Protein AF-A0A3E0PJD5-F1 (afdb_monomer)

Secondary structure (DSSP, 8-state):
--HHHHHHTHHHHHTT-S-HHHHHHHHHHHHH-HHHHHHHHHHHHHHHHHHHH------TTHHHHHHHHHHHHHHHHHHHHHHT--THHHHHHHHHHHHHHHHHHHHHHHHHHHHHH--------PPPP-------------------------------------------PPP--------------------TT--------TT----S-------PPPP-

Mean predicted aligned error: 20.65 Å

Radius of gyration: 40.54 Å; Cα contacts (8 Å, |Δi|>4): 24; chains: 1; bounding box: 74×87×98 Å

Structure (mmCIF, N/CA/C/O backbone):
data_AF-A0A3E0PJD5-F1
#
_entry.id   AF-A0A3E0PJD5-F1
#
loop_
_atom_site.group_PDB
_atom_site.id
_atom_site.type_symbol
_atom_site.label_atom_id
_atom_site.label_alt_id
_atom_site.label_comp_id
_atom_site.label_asym_id
_atom_site.label_entity_id
_atom_site.label_seq_id
_atom_site.pdbx_PDB_ins_code
_atom_site.Cartn_x
_atom_site.Cartn_y
_atom_site.Cartn_z
_atom_site.occupancy
_atom_site.B_iso_or_equiv
_atom_site.auth_seq_id
_atom_site.auth_comp_id
_atom_site.auth_asym_id
_atom_site.auth_atom_id
_atom_site.pdbx_PDB_model_num
ATOM 1 N N . MET A 1 1 ? -22.756 6.283 10.690 1.00 90.75 1 MET A N 1
ATOM 2 C CA . MET A 1 1 ? -22.794 5.357 9.546 1.00 90.75 1 MET A CA 1
ATOM 3 C C . MET A 1 1 ? -23.426 4.061 10.013 1.00 90.75 1 MET A C 1
ATOM 5 O O . MET A 1 1 ? -23.044 3.571 11.079 1.00 90.75 1 MET A O 1
ATOM 9 N N . ASN A 1 2 ? -24.444 3.583 9.306 1.00 97.94 2 ASN A N 1
ATOM 10 C CA . ASN A 1 2 ? -25.139 2.339 9.656 1.00 97.94 2 ASN A CA 1
ATOM 11 C C . ASN A 1 2 ? -24.465 1.125 8.977 1.00 97.94 2 ASN A C 1
ATOM 13 O O . ASN A 1 2 ? -23.632 1.289 8.088 1.00 97.94 2 ASN A O 1
ATOM 17 N N . CYS A 1 3 ? -24.789 -0.098 9.414 1.00 98.56 3 CYS A N 1
ATOM 18 C CA . CYS A 1 3 ? -24.169 -1.307 8.854 1.00 98.56 3 CYS A CA 1
ATOM 19 C C . CYS A 1 3 ? -24.492 -1.501 7.364 1.00 98.56 3 CYS A C 1
ATOM 21 O O . CYS A 1 3 ? -23.680 -2.061 6.639 1.00 98.56 3 CYS A O 1
ATOM 23 N N . THR A 1 4 ? -25.663 -1.051 6.907 1.00 98.50 4 THR A N 1
ATOM 24 C CA . THR A 1 4 ? -26.095 -1.185 5.509 1.00 98.50 4 THR A CA 1
ATOM 25 C C . THR A 1 4 ? -25.235 -0.329 4.581 1.00 98.50 4 THR A C 1
ATOM 27 O O . THR A 1 4 ? -24.648 -0.857 3.646 1.00 98.50 4 THR A O 1
ATOM 30 N N . GLU A 1 5 ? -25.054 0.951 4.910 1.00 98.25 5 GLU A N 1
ATOM 31 C CA . GLU A 1 5 ? -24.158 1.874 4.201 1.00 98.25 5 GLU A CA 1
ATOM 32 C C . GLU A 1 5 ? -22.726 1.340 4.169 1.00 98.25 5 GLU A C 1
ATOM 34 O O . GLU A 1 5 ? -22.039 1.435 3.158 1.00 98.25 5 GLU A O 1
ATOM 39 N N . VAL A 1 6 ? -22.245 0.780 5.282 1.00 98.62 6 VAL A N 1
ATOM 40 C CA . VAL A 1 6 ? -20.887 0.226 5.343 1.00 98.62 6 VAL A CA 1
ATOM 41 C C . VAL A 1 6 ? -20.744 -0.970 4.412 1.00 98.62 6 VAL A C 1
ATOM 43 O O . VAL A 1 6 ? -19.764 -1.017 3.676 1.00 98.62 6 VAL A O 1
ATOM 46 N N . ARG A 1 7 ? -21.723 -1.883 4.397 1.00 98.44 7 ARG A N 1
ATOM 47 C CA . ARG A 1 7 ? -21.750 -3.049 3.500 1.00 98.44 7 ARG A CA 1
ATOM 48 C C . ARG A 1 7 ? -21.718 -2.662 2.032 1.00 98.44 7 ARG A C 1
ATOM 50 O O . ARG A 1 7 ? -20.920 -3.222 1.292 1.00 98.44 7 ARG A O 1
ATOM 57 N N . GLU A 1 8 ? -22.525 -1.680 1.640 1.00 98.31 8 GLU A N 1
ATOM 58 C CA . GLU A 1 8 ? -22.549 -1.156 0.267 1.00 98.31 8 GLU A CA 1
ATOM 59 C C . GLU A 1 8 ? -21.196 -0.559 -0.155 1.00 98.31 8 GLU A C 1
ATOM 61 O O . GLU A 1 8 ? -20.850 -0.581 -1.330 1.00 98.31 8 GLU A O 1
ATOM 66 N N . ASN A 1 9 ? -20.400 -0.072 0.802 1.00 98.56 9 ASN A N 1
ATOM 67 C CA . ASN A 1 9 ? -19.086 0.518 0.550 1.00 98.56 9 ASN A CA 1
ATOM 68 C C . ASN A 1 9 ? -17.906 -0.464 0.715 1.00 98.56 9 ASN A C 1
ATOM 70 O O . ASN A 1 9 ? -16.761 -0.062 0.495 1.00 98.56 9 ASN A O 1
ATOM 74 N N . LEU A 1 10 ? -18.126 -1.727 1.114 1.00 98.50 10 LEU A N 1
ATOM 75 C CA . LEU A 1 10 ? -17.025 -2.675 1.353 1.00 98.50 10 LEU A CA 1
ATOM 76 C C . LEU A 1 10 ? -16.267 -3.041 0.071 1.00 98.50 10 LEU A C 1
ATOM 78 O O . LEU A 1 10 ? -15.040 -3.143 0.109 1.00 98.50 10 LEU A O 1
ATOM 82 N N . ASP A 1 11 ? -16.966 -3.194 -1.053 1.00 98.06 11 ASP A N 1
ATOM 83 C CA . ASP A 1 11 ? -16.343 -3.532 -2.338 1.00 98.06 11 ASP A CA 1
ATOM 84 C C . ASP A 1 11 ? -15.460 -2.375 -2.827 1.00 98.06 11 ASP A C 1
ATOM 86 O O . ASP A 1 11 ? -14.257 -2.543 -3.043 1.00 98.06 11 ASP A O 1
ATOM 90 N N . SER A 1 12 ? -16.003 -1.153 -2.839 1.00 98.38 12 SER A N 1
ATOM 91 C CA . SER A 1 12 ? -15.244 0.059 -3.173 1.00 98.38 12 SER A CA 1
ATOM 92 C C . SER A 1 12 ? -14.082 0.323 -2.205 1.00 98.38 12 SER A C 1
ATOM 94 O O . SER A 1 12 ? -13.065 0.903 -2.596 1.00 98.38 12 SER A O 1
ATOM 96 N N . LEU A 1 13 ? -14.186 -0.099 -0.936 1.00 98.38 13 LEU A N 1
ATOM 97 C CA . LEU A 1 13 ? -13.068 -0.045 0.013 1.00 98.38 13 LEU A CA 1
ATOM 98 C C . LEU A 1 13 ? -11.934 -0.994 -0.405 1.00 98.38 13 LEU A C 1
ATOM 100 O O . LEU A 1 13 ? -10.764 -0.612 -0.322 1.00 98.38 13 LEU A O 1
ATOM 104 N N . ILE A 1 14 ? -12.259 -2.212 -0.848 1.00 98.12 14 ILE A N 1
ATOM 105 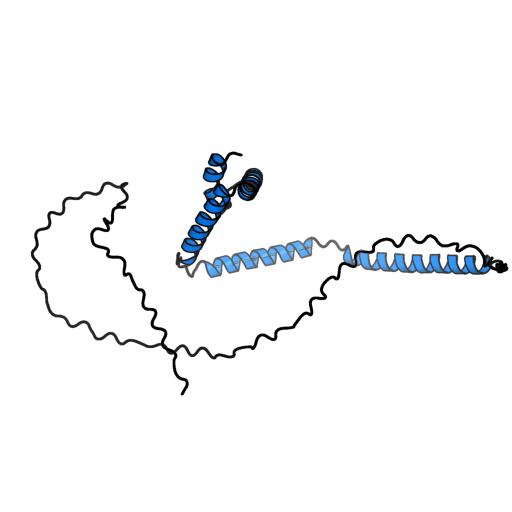C CA . ILE A 1 14 ? -11.280 -3.228 -1.271 1.00 98.12 14 ILE A CA 1
ATOM 106 C C . ILE A 1 14 ? -10.543 -2.797 -2.541 1.00 98.12 14 ILE A C 1
ATOM 108 O O . ILE A 1 14 ? -9.323 -2.993 -2.632 1.00 98.12 14 ILE A O 1
ATOM 112 N N . ASP A 1 15 ? -11.249 -2.155 -3.466 1.00 97.25 15 ASP A N 1
ATOM 113 C CA . ASP A 1 15 ? -10.681 -1.647 -4.718 1.00 97.25 15 ASP A CA 1
ATOM 114 C C . ASP A 1 15 ? -10.034 -0.258 -4.571 1.00 97.25 15 ASP A C 1
ATOM 116 O O . ASP A 1 15 ? -9.436 0.268 -5.506 1.00 97.25 15 ASP A O 1
ATOM 120 N N . SER A 1 16 ? -10.025 0.293 -3.350 1.00 97.44 16 SER A N 1
ATOM 121 C CA . SER A 1 16 ? -9.441 1.602 -3.014 1.00 97.44 16 SER A CA 1
ATOM 122 C C . SER A 1 16 ? -10.093 2.791 -3.732 1.00 97.44 16 SER A C 1
ATOM 124 O O . SER A 1 16 ? -9.461 3.842 -3.862 1.00 97.44 16 SER A O 1
ATOM 126 N N . GLU A 1 17 ? -11.360 2.651 -4.121 1.00 98.31 17 GLU A N 1
ATOM 127 C CA . GLU A 1 17 ? -12.145 3.645 -4.866 1.00 98.31 17 GLU A CA 1
ATOM 128 C C . GLU A 1 17 ? -12.876 4.652 -3.966 1.00 98.31 17 GLU A C 1
ATOM 130 O O . GLU A 1 17 ? -13.323 5.696 -4.436 1.00 98.31 17 GLU A O 1
ATOM 135 N N . LEU A 1 18 ? -12.965 4.387 -2.657 1.00 98.25 18 LEU A N 1
ATOM 136 C CA . LEU A 1 18 ? -13.560 5.334 -1.709 1.00 98.25 18 LEU A CA 1
ATOM 137 C C . LEU A 1 18 ? -12.712 6.599 -1.540 1.00 98.25 18 LEU A C 1
ATOM 139 O O . LEU A 1 18 ? -11.484 6.521 -1.394 1.00 98.25 18 LEU A O 1
ATOM 143 N N . ASP A 1 19 ? -13.389 7.744 -1.438 1.00 98.19 19 ASP A N 1
ATOM 144 C CA . ASP A 1 19 ? -12.800 9.021 -1.038 1.00 98.19 19 ASP A CA 1
ATOM 145 C C . ASP A 1 19 ? -12.229 8.961 0.395 1.00 98.19 19 ASP A C 1
ATOM 147 O O . ASP A 1 19 ? -12.551 8.085 1.205 1.00 98.19 19 ASP A O 1
ATOM 151 N N . ALA A 1 20 ? -11.345 9.906 0.727 1.00 98.00 20 ALA A N 1
ATOM 152 C CA . ALA A 1 20 ? -10.643 9.899 2.010 1.00 98.00 20 ALA A CA 1
ATOM 153 C C . ALA A 1 20 ? -11.604 9.995 3.211 1.00 98.00 20 ALA A C 1
ATOM 155 O O . ALA A 1 20 ? -11.408 9.291 4.203 1.00 98.00 20 ALA A O 1
ATOM 156 N N . SER A 1 21 ? -12.653 10.820 3.115 1.00 98.00 21 SER A N 1
ATOM 157 C CA . SER A 1 21 ? -13.654 10.992 4.176 1.00 98.00 21 SER A CA 1
ATOM 158 C C . SER A 1 21 ? -14.449 9.717 4.437 1.00 98.00 21 SER A C 1
ATOM 160 O O . SER A 1 21 ? -14.503 9.256 5.580 1.00 98.00 21 SER A O 1
ATOM 162 N N . THR A 1 22 ? -15.051 9.121 3.402 1.00 98.12 22 THR A N 1
ATOM 163 C CA . THR A 1 22 ? -15.886 7.923 3.583 1.00 98.12 22 THR A CA 1
ATOM 164 C C . THR A 1 22 ? -15.042 6.740 4.018 1.00 98.12 22 THR A C 1
ATOM 166 O O . THR A 1 22 ? -15.454 5.997 4.905 1.00 98.12 22 THR A O 1
ATOM 169 N N . ARG A 1 23 ? -13.814 6.614 3.500 1.00 98.56 23 ARG A N 1
ATOM 170 C CA . ARG A 1 23 ? -12.868 5.580 3.935 1.00 98.56 23 ARG A CA 1
ATOM 171 C C . ARG A 1 23 ? -12.616 5.616 5.442 1.00 98.56 23 ARG A C 1
ATOM 173 O O . ARG A 1 23 ? -12.666 4.567 6.076 1.00 98.56 23 ARG A O 1
ATOM 180 N N . ILE A 1 24 ? -12.378 6.795 6.024 1.00 98.44 24 ILE A N 1
ATOM 181 C CA . ILE A 1 24 ? -12.166 6.939 7.476 1.00 98.44 24 ILE A CA 1
ATOM 182 C C . ILE A 1 24 ? -13.409 6.484 8.249 1.00 98.44 24 ILE A C 1
ATOM 184 O O . ILE A 1 24 ? -13.293 5.708 9.197 1.00 98.44 24 ILE A O 1
ATOM 188 N N . ASN A 1 25 ? -14.598 6.915 7.820 1.00 98.44 25 ASN A N 1
ATOM 189 C CA . ASN A 1 25 ? -15.857 6.571 8.486 1.00 98.44 25 ASN A CA 1
ATOM 190 C C . ASN A 1 25 ? -16.169 5.066 8.417 1.00 98.44 25 ASN A C 1
ATOM 192 O O . ASN A 1 25 ? -16.583 4.473 9.415 1.00 98.44 25 ASN A O 1
ATOM 196 N N . VAL A 1 26 ? -15.941 4.444 7.257 1.00 98.56 26 VAL A N 1
ATOM 197 C CA . VAL A 1 26 ? -16.132 3.004 7.042 1.00 98.56 26 VAL A CA 1
ATOM 198 C C . VAL A 1 26 ? -15.163 2.199 7.905 1.00 98.56 26 VAL A C 1
ATOM 200 O O . VAL A 1 26 ? -15.588 1.280 8.604 1.00 98.56 26 VAL A O 1
ATOM 203 N N . LEU A 1 27 ? -13.876 2.564 7.917 1.00 98.50 27 LEU A N 1
ATOM 204 C CA . LEU A 1 27 ? -12.869 1.877 8.731 1.00 98.50 27 LEU A CA 1
ATOM 205 C C . LEU A 1 27 ? -13.173 1.991 10.228 1.00 98.50 27 LEU A C 1
ATOM 207 O O . LEU A 1 27 ? -13.160 0.976 10.923 1.00 98.50 27 LEU A O 1
ATOM 211 N N . ALA A 1 28 ? -13.545 3.182 10.707 1.00 98.50 28 ALA A N 1
ATOM 212 C CA . ALA A 1 28 ? -13.950 3.380 12.098 1.00 98.50 28 ALA A CA 1
ATOM 213 C C . ALA A 1 28 ? -15.156 2.498 12.481 1.00 98.50 28 ALA A C 1
ATOM 215 O O . ALA A 1 28 ? -15.209 1.946 13.581 1.00 98.50 28 ALA A O 1
ATOM 216 N N . HIS A 1 29 ? -16.116 2.306 11.570 1.00 98.69 29 HIS A N 1
ATOM 217 C CA . HIS A 1 29 ? -17.241 1.403 11.810 1.00 98.69 29 HIS A CA 1
ATOM 218 C C . HIS A 1 29 ? -16.822 -0.076 11.820 1.00 98.69 29 HIS A C 1
ATOM 220 O O . HIS A 1 29 ? -17.291 -0.827 12.672 1.00 98.69 29 HIS A O 1
ATOM 226 N N . ILE A 1 30 ? -15.940 -0.509 10.914 1.00 98.62 30 ILE A N 1
ATOM 227 C CA . ILE A 1 30 ? -15.403 -1.885 10.884 1.00 98.62 30 ILE A CA 1
ATOM 228 C C . ILE A 1 30 ? -14.641 -2.210 12.182 1.00 98.62 30 ILE A C 1
ATOM 230 O O . ILE A 1 30 ? -14.712 -3.330 12.701 1.00 98.62 30 ILE A O 1
ATOM 234 N N . GLU A 1 31 ? -13.938 -1.228 12.746 1.00 98.50 31 GLU A N 1
ATOM 235 C CA . GLU A 1 31 ? -13.285 -1.365 14.048 1.00 98.50 31 GLU A CA 1
ATOM 236 C C . GLU A 1 31 ? -14.300 -1.523 15.187 1.00 98.50 31 GLU A C 1
ATOM 238 O O . GLU A 1 31 ? -14.077 -2.334 16.084 1.00 98.50 31 GLU A O 1
ATOM 243 N N . ALA A 1 32 ? -15.440 -0.833 15.137 1.00 98.50 32 ALA A N 1
ATOM 244 C CA . ALA A 1 32 ? -16.465 -0.902 16.181 1.00 98.50 32 ALA A CA 1
ATOM 245 C C . ALA A 1 32 ? -17.436 -2.098 16.050 1.00 98.50 32 ALA A C 1
ATOM 247 O O . ALA A 1 32 ? -17.954 -2.582 17.057 1.00 98.50 32 ALA A O 1
ATOM 248 N N . CYS A 1 33 ? -17.704 -2.584 14.834 1.00 98.75 33 CYS A N 1
ATOM 249 C CA . CYS A 1 33 ? -18.751 -3.566 14.543 1.00 98.75 33 CYS A CA 1
ATOM 250 C C . CYS A 1 33 ? -18.170 -4.918 14.099 1.00 98.75 33 CYS A C 1
ATOM 252 O O . CYS A 1 33 ? -17.645 -5.060 12.993 1.00 98.75 33 CYS A O 1
ATOM 254 N N . ALA A 1 34 ? -18.328 -5.949 14.937 1.00 98.56 34 ALA A N 1
ATOM 255 C CA . ALA A 1 34 ? -17.814 -7.293 14.657 1.00 98.56 34 ALA A CA 1
ATOM 256 C C . ALA A 1 34 ? -18.412 -7.932 13.386 1.00 98.56 34 ALA A C 1
ATOM 258 O O . ALA A 1 34 ? -17.694 -8.610 12.658 1.00 98.56 34 ALA A O 1
ATOM 259 N N . GLY A 1 35 ? -19.696 -7.690 13.090 1.00 98.38 35 GLY A N 1
ATOM 260 C CA . GLY A 1 35 ? -20.351 -8.224 11.887 1.00 98.38 35 GLY A CA 1
ATOM 261 C C . GLY A 1 35 ? -19.724 -7.688 10.598 1.00 98.38 35 GLY A C 1
ATOM 262 O O . GLY A 1 35 ? -19.287 -8.464 9.752 1.00 98.38 35 GLY A O 1
ATOM 263 N N . CYS A 1 36 ? -19.584 -6.362 10.499 1.00 98.62 36 CYS A N 1
ATOM 264 C CA . CYS A 1 36 ? -18.947 -5.710 9.351 1.00 98.62 36 CYS A CA 1
ATOM 265 C C . CYS A 1 36 ? -17.466 -6.102 9.216 1.00 98.62 36 CYS A C 1
ATOM 267 O O . CYS A 1 36 ? -16.953 -6.200 8.103 1.00 98.62 36 CYS A O 1
ATOM 269 N N . ARG A 1 37 ? -16.775 -6.373 10.334 1.00 98.75 37 ARG A N 1
ATOM 270 C CA . ARG A 1 37 ? -15.391 -6.867 10.319 1.00 98.75 37 ARG A CA 1
ATOM 271 C C . ARG A 1 37 ? -15.263 -8.246 9.686 1.00 98.75 37 ARG A C 1
ATOM 273 O O . ARG A 1 37 ? -14.410 -8.425 8.822 1.00 98.75 37 ARG A O 1
ATOM 280 N N . ILE A 1 38 ? -16.114 -9.189 10.084 1.00 98.69 38 ILE A N 1
ATOM 281 C CA . ILE A 1 38 ? -16.118 -10.548 9.523 1.00 98.69 38 ILE A CA 1
ATOM 282 C C . ILE A 1 38 ? -16.411 -10.498 8.019 1.00 98.69 38 ILE A C 1
ATOM 284 O O . ILE A 1 38 ? -15.719 -11.137 7.229 1.00 98.69 38 ILE A O 1
ATOM 288 N N . GLU A 1 39 ? -17.400 -9.704 7.605 1.00 98.56 39 GLU A N 1
ATOM 289 C CA . GLU A 1 39 ? -17.743 -9.537 6.187 1.00 98.56 39 GLU A CA 1
ATOM 290 C C . GLU A 1 39 ? -16.577 -8.949 5.377 1.00 98.56 39 GLU A C 1
ATOM 292 O O . GLU A 1 39 ? -16.213 -9.493 4.333 1.00 98.56 39 GLU A O 1
ATOM 297 N N . TYR A 1 40 ? -15.923 -7.905 5.893 1.00 98.62 40 TYR A N 1
ATOM 298 C CA . TYR A 1 40 ? -14.735 -7.322 5.269 1.00 98.62 40 TYR A CA 1
ATOM 299 C C . TYR A 1 40 ? -13.574 -8.325 5.149 1.00 98.62 40 TYR A C 1
ATOM 301 O O . TYR A 1 40 ? -12.929 -8.417 4.102 1.00 98.62 40 TYR A O 1
ATOM 309 N N . GLU A 1 41 ? -13.302 -9.109 6.195 1.00 98.62 41 GLU A N 1
ATOM 310 C CA . GLU A 1 41 ? -12.259 -10.142 6.176 1.00 98.62 41 GLU A CA 1
ATOM 311 C C . GLU A 1 41 ? -12.554 -11.251 5.157 1.00 98.62 41 GLU A C 1
ATOM 313 O O . GLU A 1 41 ? -11.642 -11.686 4.439 1.00 98.62 41 GLU A O 1
ATOM 318 N N . ASN A 1 42 ? -13.820 -11.660 5.036 1.00 98.44 42 ASN A N 1
ATOM 319 C CA . ASN A 1 42 ? -14.269 -12.633 4.041 1.00 98.44 42 ASN A CA 1
ATOM 320 C C . ASN A 1 42 ? -14.047 -12.111 2.616 1.00 98.44 42 ASN A C 1
ATOM 322 O O . ASN A 1 42 ? -13.363 -12.769 1.824 1.00 98.44 42 ASN A O 1
ATOM 326 N N . LEU A 1 43 ? -14.533 -10.905 2.304 1.00 98.19 43 LEU A N 1
ATOM 327 C CA . LEU A 1 43 ? -14.353 -10.287 0.985 1.00 98.19 43 LEU A CA 1
ATOM 328 C C . LEU A 1 43 ? -12.869 -10.095 0.645 1.00 98.19 43 LEU A C 1
ATOM 330 O O . LEU A 1 43 ? -12.418 -10.422 -0.457 1.00 98.19 43 LEU A O 1
ATOM 334 N N . ARG A 1 44 ? -12.059 -9.655 1.614 1.00 98.25 44 ARG A N 1
ATOM 335 C CA . ARG A 1 44 ? -10.606 -9.511 1.442 1.00 98.25 44 ARG A CA 1
ATOM 336 C C . ARG A 1 44 ? -9.924 -10.848 1.152 1.00 98.25 44 ARG A C 1
ATOM 338 O O . ARG A 1 44 ? -8.976 -10.895 0.363 1.00 98.25 44 ARG A O 1
ATOM 345 N N . THR A 1 45 ? -10.370 -11.927 1.788 1.00 98.12 45 THR A N 1
ATOM 346 C CA . THR A 1 45 ? -9.833 -13.278 1.567 1.00 98.12 45 THR A CA 1
ATOM 347 C C . THR A 1 45 ? -10.173 -13.783 0.167 1.00 98.12 45 THR A C 1
ATOM 349 O O . THR A 1 45 ? -9.279 -14.269 -0.532 1.00 98.12 45 THR A O 1
ATOM 352 N N . VAL A 1 46 ? -11.414 -13.581 -0.283 1.00 97.75 46 VAL A N 1
ATOM 353 C CA . VAL A 1 46 ? -11.847 -13.899 -1.654 1.00 97.75 46 VAL A CA 1
ATOM 354 C C . VAL A 1 46 ? -11.047 -13.089 -2.678 1.00 97.75 46 VAL A C 1
ATOM 356 O O . VAL A 1 46 ? -10.435 -13.681 -3.565 1.00 97.75 46 VAL A O 1
ATOM 359 N N . SER A 1 47 ? -10.939 -11.766 -2.507 1.00 97.12 47 SER A N 1
ATOM 360 C CA . SER A 1 47 ? -10.163 -10.884 -3.397 1.00 97.12 47 SER A CA 1
ATOM 361 C C . SER A 1 47 ? -8.697 -11.323 -3.512 1.00 97.12 47 SER A C 1
ATOM 363 O O . SER A 1 47 ? -8.146 -11.412 -4.611 1.00 97.12 47 SER A O 1
ATOM 365 N N . LYS A 1 48 ? -8.058 -11.687 -2.390 1.00 96.56 48 LYS A N 1
ATOM 366 C CA . LYS A 1 48 ? -6.691 -12.238 -2.392 1.00 96.56 48 LYS A CA 1
ATOM 367 C C . LYS A 1 48 ? -6.592 -13.573 -3.129 1.00 96.56 48 LYS A C 1
ATOM 369 O O . LYS A 1 48 ? -5.593 -13.801 -3.807 1.00 96.56 48 LYS A O 1
ATOM 374 N N . SER A 1 49 ? -7.583 -14.451 -2.977 1.00 97.12 49 SER A N 1
ATOM 375 C CA . SER A 1 49 ? -7.619 -15.741 -3.672 1.00 97.12 49 SER A CA 1
ATOM 376 C C . SER A 1 49 ? -7.744 -15.547 -5.184 1.00 97.12 49 SER A C 1
ATOM 378 O O . SER A 1 49 ? -6.962 -16.120 -5.941 1.00 97.12 49 SER A O 1
ATOM 380 N N . VAL A 1 50 ? -8.647 -14.667 -5.627 1.00 96.12 50 VAL A N 1
ATOM 381 C CA . VAL A 1 50 ? -8.810 -14.328 -7.048 1.00 96.12 50 VAL A CA 1
ATOM 382 C C . VAL A 1 50 ? -7.522 -13.727 -7.606 1.00 96.12 50 VAL A C 1
ATOM 384 O O . VAL A 1 50 ? -7.002 -14.233 -8.593 1.00 96.12 50 VAL A O 1
ATOM 387 N N . 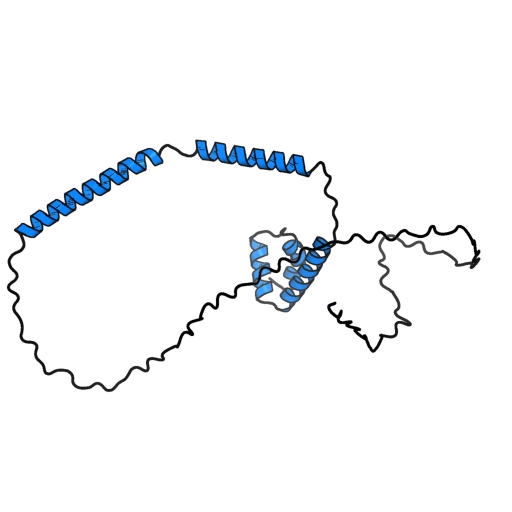LYS A 1 51 ? -6.933 -12.728 -6.933 1.00 94.19 51 LYS A N 1
ATOM 388 C CA . LYS A 1 51 ? -5.666 -12.101 -7.363 1.00 94.19 51 LYS A CA 1
ATOM 389 C C . LYS A 1 51 ? -4.503 -13.090 -7.457 1.00 94.19 51 LYS A C 1
ATOM 391 O O . LYS A 1 51 ? -3.621 -12.908 -8.284 1.00 94.19 51 LYS A O 1
ATOM 396 N N . ARG A 1 52 ? -4.480 -14.121 -6.608 1.00 94.6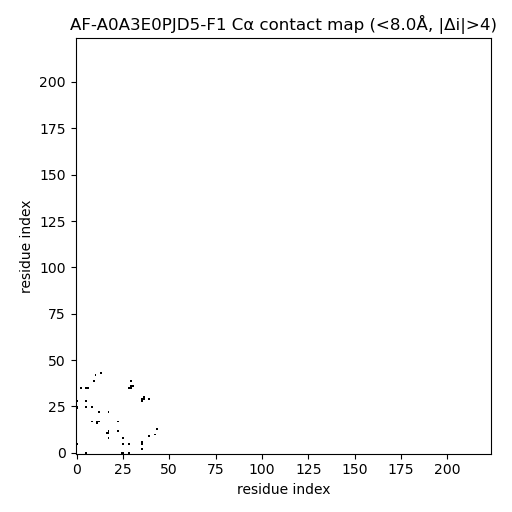9 52 ARG A N 1
ATOM 397 C CA . ARG A 1 52 ? -3.432 -15.151 -6.627 1.00 94.69 52 ARG A CA 1
ATOM 398 C C . ARG A 1 52 ? -3.611 -16.149 -7.770 1.00 94.69 52 ARG A C 1
ATOM 400 O O . ARG A 1 52 ? -2.617 -16.601 -8.322 1.00 94.69 52 ARG A O 1
ATOM 407 N N . ASN A 1 53 ? -4.852 -16.517 -8.076 1.00 95.06 53 ASN A N 1
ATOM 408 C CA . ASN A 1 53 ? -5.161 -17.543 -9.075 1.00 95.06 53 ASN A CA 1
ATOM 409 C C . ASN A 1 53 ? -5.383 -16.972 -10.479 1.00 95.06 53 ASN A C 1
ATOM 411 O O . ASN A 1 53 ? -5.326 -17.717 -11.453 1.00 95.06 53 ASN A O 1
ATOM 415 N N . ALA A 1 54 ? -5.624 -15.666 -10.599 1.00 93.50 54 ALA A N 1
ATOM 416 C CA . ALA A 1 54 ? -5.679 -14.980 -11.877 1.00 93.50 54 ALA A CA 1
ATOM 417 C C . ALA A 1 54 ? -4.276 -14.961 -12.503 1.00 93.50 54 ALA A C 1
ATOM 419 O O . ALA A 1 54 ? -3.475 -14.058 -12.261 1.00 93.50 54 ALA A O 1
ATOM 420 N N . VAL A 1 55 ? -3.972 -15.982 -13.3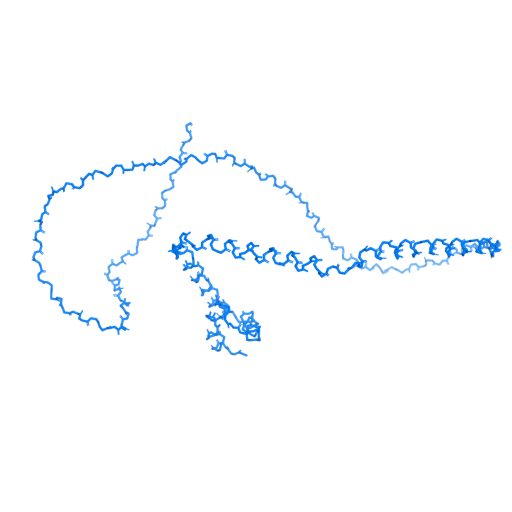05 1.00 87.69 55 VAL A N 1
ATOM 421 C CA . VAL A 1 55 ? -2.803 -15.986 -14.185 1.00 87.69 55 VAL A CA 1
ATOM 422 C C . VAL A 1 55 ? -3.108 -15.029 -15.330 1.00 87.69 55 VAL A C 1
ATOM 424 O O . VAL A 1 55 ? -3.748 -15.388 -16.313 1.00 87.69 55 VAL A O 1
ATOM 427 N N . ILE A 1 56 ? -2.699 -13.776 -15.166 1.00 87.81 56 ILE A N 1
ATOM 428 C CA . ILE A 1 56 ? -2.754 -12.780 -16.231 1.00 87.81 56 ILE A CA 1
ATOM 429 C C . ILE A 1 56 ? -1.403 -12.834 -16.936 1.00 87.81 56 ILE A C 1
ATOM 431 O O . ILE A 1 56 ? -0.385 -12.444 -16.364 1.00 87.81 56 ILE A O 1
ATOM 435 N N . GLU A 1 57 ? -1.378 -13.343 -18.166 1.00 88.31 57 GLU A N 1
ATOM 436 C CA . GLU A 1 57 ? -0.178 -13.277 -18.995 1.00 88.31 57 GLU A CA 1
ATOM 437 C C . GLU A 1 57 ? 0.075 -11.823 -19.401 1.00 88.31 57 GLU A C 1
ATOM 439 O O . GLU A 1 57 ? -0.654 -11.237 -20.205 1.00 88.31 57 GLU A O 1
ATOM 444 N N . THR A 1 58 ? 1.114 -11.215 -18.831 1.00 86.12 58 THR A N 1
ATOM 445 C CA . THR A 1 58 ? 1.535 -9.870 -19.220 1.00 86.12 58 THR A CA 1
ATOM 446 C C . THR A 1 58 ? 2.092 -9.915 -20.647 1.00 86.12 58 THR A C 1
ATOM 448 O O . THR A 1 58 ? 2.996 -10.711 -20.926 1.00 86.12 58 THR A O 1
ATOM 451 N N . PRO A 1 59 ? 1.620 -9.063 -21.578 1.00 89.31 59 PRO A N 1
ATOM 452 C CA . PRO A 1 59 ? 2.209 -8.988 -22.907 1.00 89.31 59 PRO A CA 1
ATOM 453 C C . PRO A 1 59 ? 3.703 -8.665 -22.802 1.00 89.31 59 PRO A C 1
ATOM 455 O O . PRO A 1 59 ? 4.072 -7.643 -22.227 1.00 89.31 59 PRO A O 1
ATOM 458 N N . LYS A 1 60 ? 4.570 -9.485 -23.414 1.00 88.00 60 LYS A N 1
ATOM 459 C CA . LYS A 1 60 ? 6.042 -9.325 -23.353 1.00 88.00 60 LYS A CA 1
ATOM 460 C C . LYS A 1 60 ? 6.541 -7.940 -23.798 1.00 88.00 60 LYS A C 1
ATOM 462 O O . LYS A 1 60 ? 7.638 -7.526 -23.445 1.00 88.00 60 LYS A O 1
ATOM 467 N N . ALA A 1 61 ? 5.744 -7.223 -24.590 1.00 87.94 61 ALA A N 1
ATOM 468 C CA . ALA A 1 61 ? 6.050 -5.877 -25.067 1.00 87.94 61 ALA A CA 1
ATOM 469 C C . ALA A 1 61 ? 5.756 -4.760 -24.041 1.00 87.94 61 ALA A C 1
ATOM 471 O O . ALA A 1 61 ? 6.182 -3.622 -24.252 1.00 87.94 61 ALA A O 1
ATOM 472 N N . LEU A 1 62 ? 5.025 -5.045 -22.958 1.00 88.25 62 LEU A N 1
ATOM 473 C CA . LEU A 1 62 ? 4.638 -4.050 -21.954 1.00 88.25 62 LEU A CA 1
ATOM 474 C C . LEU A 1 62 ? 5.811 -3.704 -21.020 1.00 88.25 62 LEU A C 1
ATOM 476 O O . LEU A 1 62 ? 6.082 -2.526 -20.784 1.00 88.25 62 LEU A O 1
ATOM 480 N N . ASP A 1 63 ? 6.554 -4.717 -20.575 1.00 89.75 63 ASP A N 1
ATOM 481 C CA . ASP A 1 63 ? 7.687 -4.580 -19.653 1.00 89.75 63 ASP A CA 1
ATOM 482 C C . ASP A 1 63 ? 8.756 -3.577 -20.122 1.00 89.75 63 ASP A C 1
ATOM 484 O O . ASP A 1 63 ? 9.073 -2.655 -19.364 1.00 89.75 63 ASP A O 1
ATOM 488 N N . PRO A 1 64 ? 9.291 -3.649 -21.362 1.00 92.56 64 PRO A N 1
ATOM 489 C CA . PRO A 1 64 ? 10.324 -2.710 -21.794 1.00 92.56 64 PRO A CA 1
ATOM 490 C C . PRO A 1 64 ? 9.811 -1.268 -21.874 1.00 92.56 64 PRO A C 1
ATOM 492 O O . PRO A 1 64 ? 10.564 -0.335 -21.597 1.00 92.56 64 PRO A O 1
ATOM 495 N N . ARG A 1 65 ? 8.530 -1.062 -22.213 1.00 91.75 65 ARG A N 1
ATOM 496 C CA . ARG A 1 65 ? 7.931 0.280 -22.287 1.00 91.75 65 ARG A CA 1
ATOM 497 C C . ARG A 1 65 ? 7.758 0.893 -20.902 1.00 91.75 65 ARG A C 1
ATOM 499 O O . ARG A 1 65 ? 8.064 2.070 -20.728 1.00 91.75 65 ARG A O 1
ATOM 506 N N . ILE A 1 66 ? 7.307 0.102 -19.928 1.00 94.56 66 ILE A N 1
ATOM 507 C CA . ILE A 1 66 ? 7.163 0.552 -18.538 1.00 94.56 66 ILE A CA 1
ATOM 508 C C . ILE A 1 66 ? 8.537 0.865 -17.946 1.00 94.56 66 ILE A C 1
ATOM 510 O O . ILE A 1 66 ? 8.718 1.937 -17.374 1.00 94.56 66 ILE A O 1
ATOM 514 N N . LEU A 1 67 ? 9.524 -0.016 -18.134 1.00 94.44 67 LEU A N 1
ATOM 515 C CA . LEU A 1 67 ? 10.884 0.207 -17.639 1.00 94.44 67 LEU A CA 1
ATOM 516 C C . LEU A 1 67 ? 11.521 1.457 -18.256 1.00 94.44 67 LEU A C 1
ATOM 518 O O . LEU A 1 67 ? 12.130 2.250 -17.538 1.00 94.44 67 LEU A O 1
ATOM 522 N N . ALA A 1 68 ? 11.340 1.674 -19.561 1.00 95.75 68 ALA A N 1
ATOM 523 C CA . ALA A 1 68 ? 11.798 2.894 -20.218 1.00 95.75 68 ALA A CA 1
ATOM 524 C C . ALA A 1 68 ? 11.134 4.143 -19.613 1.00 95.75 68 ALA A C 1
ATOM 526 O O . ALA A 1 68 ? 11.842 5.074 -19.238 1.00 95.75 68 ALA A O 1
ATOM 527 N N . ALA A 1 69 ? 9.807 4.135 -19.441 1.00 96.25 69 ALA A N 1
ATOM 528 C CA . ALA A 1 69 ? 9.062 5.256 -18.863 1.00 96.25 69 ALA A CA 1
ATOM 529 C C . ALA A 1 69 ? 9.421 5.532 -17.388 1.00 96.25 69 ALA A C 1
ATOM 531 O O . ALA A 1 69 ? 9.493 6.685 -16.960 1.00 96.25 69 ALA A O 1
ATOM 532 N N . MET A 1 70 ? 9.679 4.488 -16.593 1.00 96.50 70 MET A N 1
ATOM 533 C CA . MET A 1 70 ? 10.141 4.645 -15.210 1.00 96.50 70 MET A CA 1
ATOM 534 C C . MET A 1 70 ? 11.544 5.250 -15.155 1.00 96.50 70 MET A C 1
ATOM 536 O O . MET A 1 70 ? 11.793 6.143 -14.346 1.00 96.50 70 MET A O 1
ATOM 540 N N . ASN A 1 71 ? 12.450 4.803 -16.028 1.00 96.38 71 ASN A N 1
ATOM 541 C CA . ASN A 1 71 ? 13.806 5.340 -16.091 1.00 96.38 71 ASN A CA 1
ATOM 542 C C . ASN A 1 71 ? 13.810 6.811 -16.516 1.00 96.38 71 ASN A C 1
ATOM 544 O O . ASN A 1 71 ? 14.492 7.611 -15.881 1.00 96.38 71 ASN A O 1
ATOM 548 N N . THR A 1 72 ? 13.008 7.199 -17.510 1.00 96.88 72 THR A N 1
ATOM 549 C CA . THR A 1 72 ? 12.895 8.612 -17.906 1.00 96.88 72 THR A CA 1
ATOM 550 C C . THR A 1 72 ? 12.355 9.472 -16.766 1.00 96.88 72 THR A C 1
ATOM 552 O O . THR A 1 72 ? 12.943 10.506 -16.463 1.00 96.88 72 THR A O 1
ATOM 555 N N . ALA A 1 73 ? 11.320 9.014 -16.053 1.00 95.50 73 ALA A N 1
ATOM 556 C CA . ALA A 1 73 ? 10.770 9.743 -14.907 1.00 95.50 73 ALA A CA 1
ATOM 557 C C . ALA A 1 73 ? 11.774 9.876 -13.743 1.00 95.50 73 ALA A C 1
ATOM 559 O O . ALA A 1 73 ? 11.778 10.879 -13.023 1.00 95.50 73 ALA A O 1
ATOM 560 N N . LEU A 1 74 ? 12.632 8.871 -13.531 1.00 95.44 74 LEU A N 1
ATOM 561 C CA . LEU A 1 74 ? 13.700 8.937 -12.532 1.00 95.44 74 LEU A CA 1
ATOM 562 C C . LEU A 1 74 ? 14.793 9.931 -12.932 1.00 95.44 74 LEU A C 1
ATOM 564 O O . LEU A 1 74 ? 15.251 10.687 -12.074 1.00 95.44 74 LEU A O 1
ATOM 568 N N . GLU A 1 75 ? 15.194 9.957 -14.203 1.00 95.56 75 GLU A N 1
ATOM 569 C CA . GLU A 1 75 ? 16.173 10.931 -14.694 1.00 95.56 75 GLU A CA 1
ATOM 570 C C . GLU A 1 75 ? 15.617 12.362 -14.642 1.00 95.56 75 GLU A C 1
ATOM 572 O O . GLU A 1 75 ? 16.288 13.252 -14.123 1.00 95.56 75 GLU A O 1
ATOM 577 N N . GLU A 1 76 ? 14.357 12.584 -15.022 1.00 94.69 76 GLU A N 1
ATOM 578 C CA . GLU A 1 76 ? 13.696 13.891 -14.885 1.00 94.69 76 GLU A CA 1
ATOM 579 C C . GLU A 1 76 ? 13.662 14.378 -13.430 1.00 94.69 76 GLU A C 1
ATOM 581 O O . GLU A 1 76 ? 13.988 15.534 -13.149 1.00 94.69 76 GLU A O 1
ATOM 586 N N . LYS A 1 77 ? 13.340 13.495 -12.473 1.00 92.31 77 LYS A N 1
ATOM 587 C CA . LYS A 1 77 ? 13.367 13.834 -11.040 1.00 92.31 77 LYS A CA 1
ATOM 588 C C . LYS A 1 77 ? 14.772 14.162 -10.541 1.00 92.31 77 LYS A C 1
ATOM 590 O O . LYS A 1 77 ? 14.922 15.064 -9.716 1.00 92.31 77 LYS A O 1
ATOM 595 N N . LYS A 1 78 ? 15.801 13.450 -11.012 1.00 92.25 78 LYS A N 1
ATOM 596 C CA . LYS A 1 78 ? 17.200 13.743 -10.658 1.00 92.25 78 LYS A CA 1
ATOM 597 C C . LYS A 1 78 ? 17.631 15.101 -11.199 1.00 92.25 78 LYS A C 1
ATOM 599 O O . LYS A 1 78 ? 18.269 15.859 -10.470 1.00 92.25 78 LYS A O 1
ATOM 604 N N . GLU A 1 79 ? 17.273 15.418 -12.439 1.00 91.12 79 GLU A N 1
ATOM 605 C CA . GLU A 1 79 ? 17.606 16.704 -13.053 1.00 91.12 79 GLU A CA 1
ATOM 606 C C . GLU A 1 79 ? 16.847 17.867 -12.393 1.00 91.12 79 GLU A C 1
ATOM 608 O O . GLU A 1 79 ? 17.454 18.895 -12.082 1.00 91.12 79 GLU A O 1
ATOM 613 N N . ALA A 1 80 ? 15.568 17.686 -12.046 1.00 87.69 80 ALA A N 1
ATOM 614 C CA . ALA A 1 80 ? 14.813 18.660 -11.252 1.00 87.69 80 ALA A CA 1
ATOM 615 C C . ALA A 1 80 ? 15.444 18.883 -9.862 1.00 87.69 80 ALA A C 1
ATOM 617 O O . ALA A 1 80 ? 15.682 20.020 -9.458 1.00 87.69 80 ALA A O 1
ATOM 618 N N . ALA A 1 81 ? 15.823 17.808 -9.161 1.00 85.19 81 ALA A N 1
ATOM 619 C CA . ALA A 1 81 ? 16.464 17.895 -7.846 1.00 85.19 81 ALA A CA 1
ATOM 620 C C . ALA A 1 81 ? 17.861 18.547 -7.879 1.00 85.19 81 ALA A C 1
ATOM 622 O O . ALA A 1 81 ? 18.293 19.130 -6.882 1.00 85.19 81 ALA A O 1
ATOM 623 N N . LYS A 1 82 ? 18.588 18.456 -9.003 1.00 82.31 82 LYS A N 1
ATOM 624 C CA . LYS A 1 82 ? 19.845 19.196 -9.205 1.00 82.31 82 LYS A CA 1
ATOM 625 C C . LYS A 1 82 ? 19.589 20.685 -9.427 1.00 82.31 82 LYS A C 1
ATOM 627 O O . LYS A 1 82 ? 20.344 21.503 -8.905 1.00 82.31 82 LYS A O 1
ATOM 632 N N . ARG A 1 83 ? 18.541 21.033 -10.179 1.00 77.38 83 ARG A N 1
ATOM 633 C CA . ARG A 1 83 ? 18.182 22.422 -10.498 1.00 77.38 83 ARG A CA 1
ATOM 634 C C . ARG A 1 83 ? 17.659 23.190 -9.280 1.00 77.38 83 ARG A C 1
ATOM 636 O O . ARG A 1 83 ? 17.991 24.361 -9.125 1.00 77.38 83 ARG A O 1
ATOM 643 N N . ASP A 1 84 ? 16.952 22.504 -8.384 1.00 71.31 84 ASP A N 1
ATOM 644 C CA . ASP A 1 84 ? 16.356 23.080 -7.168 1.00 71.31 84 ASP A CA 1
ATOM 645 C C . ASP A 1 84 ? 17.263 23.022 -5.932 1.00 71.31 84 ASP A C 1
ATOM 647 O O . ASP A 1 84 ? 16.809 23.213 -4.803 1.00 71.31 84 ASP A O 1
ATOM 651 N N . ARG A 1 85 ? 18.570 22.799 -6.107 1.00 61.53 85 ARG A N 1
ATOM 652 C CA . ARG A 1 85 ? 19.559 23.103 -5.067 1.00 61.53 85 ARG A CA 1
ATOM 653 C C . ARG A 1 85 ? 20.124 24.503 -5.315 1.00 61.53 85 ARG A C 1
ATOM 655 O O . ARG A 1 85 ? 21.222 24.607 -5.867 1.00 61.53 85 ARG A O 1
ATOM 662 N N . PRO A 1 86 ? 19.442 25.596 -4.899 1.00 56.00 86 PRO A N 1
ATOM 663 C CA . PRO A 1 86 ? 20.112 26.885 -4.821 1.00 56.00 86 PRO A CA 1
ATOM 664 C C . PRO A 1 86 ? 21.321 26.706 -3.898 1.00 56.00 86 PRO A C 1
ATOM 666 O O . PRO A 1 86 ? 21.271 25.906 -2.962 1.00 56.00 86 PRO A O 1
ATOM 669 N N . GLY A 1 87 ? 22.420 27.409 -4.178 1.00 57.75 87 GLY A N 1
ATOM 670 C CA . GLY A 1 87 ? 23.747 27.261 -3.557 1.00 57.75 87 GLY A CA 1
ATOM 671 C C . GLY A 1 87 ? 23.849 27.488 -2.037 1.00 57.75 87 GLY A C 1
ATOM 672 O O . GLY A 1 87 ? 24.912 27.850 -1.538 1.00 57.75 87 GLY A O 1
ATOM 673 N N . LEU A 1 88 ? 22.782 27.250 -1.274 1.00 57.00 88 LEU A N 1
ATOM 674 C CA . LEU A 1 88 ? 22.688 27.336 0.178 1.00 57.00 88 LEU A CA 1
ATOM 675 C C . LEU A 1 88 ? 23.693 26.426 0.902 1.00 57.00 88 LEU A C 1
ATOM 677 O O . LEU A 1 88 ? 24.097 26.732 2.020 1.00 57.00 88 LEU A O 1
ATOM 681 N N . PHE A 1 89 ? 24.160 25.343 0.270 1.00 55.88 89 PHE A N 1
ATOM 682 C CA . PHE A 1 89 ? 25.175 24.471 0.871 1.00 55.88 89 PHE A CA 1
ATOM 683 C C . PHE A 1 89 ? 26.575 25.112 0.911 1.00 55.88 89 PHE A C 1
ATOM 685 O O . PHE A 1 89 ? 27.387 24.757 1.766 1.00 55.88 89 PHE A O 1
ATOM 692 N N . VAL A 1 90 ? 26.856 26.086 0.035 1.00 59.19 90 VAL A N 1
ATOM 693 C CA . VAL A 1 90 ? 28.126 26.833 0.054 1.00 59.19 90 VAL A CA 1
ATOM 694 C C . VAL A 1 90 ? 28.081 27.934 1.119 1.00 59.19 90 VAL A C 1
ATOM 696 O O . VAL A 1 90 ? 29.042 28.101 1.867 1.00 59.19 90 VAL A O 1
ATOM 699 N N . PHE A 1 91 ? 26.938 28.608 1.287 1.00 57.34 91 PHE A N 1
ATOM 700 C CA . PHE A 1 91 ? 26.764 29.609 2.349 1.00 57.34 91 PHE A CA 1
ATOM 701 C C . PHE A 1 91 ? 26.633 28.994 3.751 1.00 57.34 91 PHE A C 1
ATOM 703 O O . PHE A 1 91 ? 27.132 29.572 4.716 1.00 57.34 91 PHE A O 1
ATOM 710 N N . GLY A 1 92 ? 26.052 27.795 3.878 1.00 60.09 92 GLY A N 1
ATOM 711 C CA . GLY A 1 92 ? 25.928 27.101 5.163 1.00 60.09 92 GLY A CA 1
ATOM 712 C C . GLY A 1 92 ? 27.280 26.788 5.814 1.00 60.09 92 GLY A C 1
ATOM 713 O O . GLY A 1 92 ? 27.446 26.991 7.014 1.00 60.09 92 GLY A O 1
ATOM 714 N N . ARG A 1 93 ? 28.292 26.373 5.039 1.00 60.66 93 ARG A N 1
ATOM 715 C CA . ARG A 1 93 ? 29.619 26.046 5.601 1.00 60.66 93 ARG A CA 1
ATOM 716 C C . ARG A 1 93 ? 30.385 27.282 6.084 1.00 60.66 93 ARG A C 1
ATOM 718 O O . ARG A 1 93 ? 31.116 27.179 7.065 1.00 60.66 93 ARG A O 1
ATOM 725 N N . LEU A 1 94 ? 30.178 28.443 5.459 1.00 64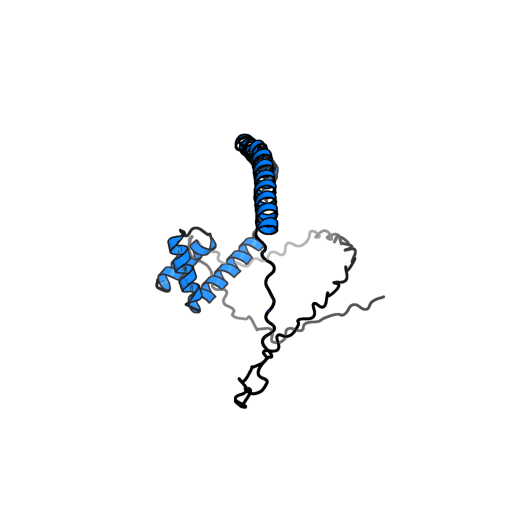.56 94 LEU A N 1
ATOM 726 C CA . LEU A 1 94 ? 30.775 29.708 5.906 1.00 64.56 94 LEU A CA 1
ATOM 727 C C . LEU A 1 94 ? 30.052 30.288 7.134 1.00 64.56 94 LEU A C 1
ATOM 729 O O . LEU A 1 94 ? 30.709 30.765 8.058 1.00 64.56 94 LEU A O 1
ATOM 733 N N . ALA A 1 95 ? 28.721 30.181 7.197 1.00 63.97 95 ALA A N 1
ATOM 734 C CA . ALA A 1 95 ? 27.941 30.673 8.335 1.00 63.97 95 ALA A CA 1
ATOM 735 C C . ALA A 1 95 ? 28.195 29.867 9.625 1.00 63.97 95 ALA A C 1
ATOM 737 O O . ALA A 1 95 ? 28.373 30.454 10.693 1.00 63.97 95 ALA A O 1
ATOM 738 N N . PHE A 1 96 ? 28.293 28.534 9.532 1.00 67.69 96 PHE A N 1
ATOM 739 C CA . PHE A 1 96 ? 28.606 27.691 10.696 1.00 67.69 96 PHE A CA 1
ATOM 740 C C . PHE A 1 96 ? 30.034 27.909 11.221 1.00 67.69 96 PHE A C 1
ATOM 742 O O . PHE A 1 96 ? 30.242 27.904 12.434 1.00 67.69 96 PHE A O 1
ATOM 749 N N . GLY A 1 97 ? 31.006 28.162 10.334 1.00 72.94 97 GLY A N 1
ATOM 750 C CA . GLY A 1 97 ? 32.371 28.514 10.739 1.00 72.94 97 GLY A CA 1
ATOM 751 C C . GLY A 1 97 ? 32.440 29.846 11.495 1.00 72.94 97 GLY A C 1
ATOM 752 O O . GLY A 1 97 ? 33.093 29.932 12.534 1.00 72.94 97 GLY A O 1
ATOM 753 N N . GLY A 1 98 ? 31.712 30.865 11.022 1.00 78.81 98 GLY A N 1
ATOM 754 C CA . GLY A 1 98 ? 31.647 32.173 11.683 1.00 78.81 98 GLY A CA 1
ATOM 755 C C . GLY A 1 98 ? 30.990 32.124 13.067 1.00 78.81 98 GLY A C 1
ATOM 756 O O . GLY A 1 98 ? 31.501 32.725 14.011 1.00 78.81 98 GLY A O 1
ATOM 757 N N . ALA A 1 99 ? 29.897 31.369 13.215 1.00 82.12 99 ALA A N 1
ATOM 758 C CA . ALA A 1 99 ? 29.180 31.258 14.487 1.00 82.12 99 ALA A CA 1
ATOM 759 C C . ALA A 1 99 ? 30.014 30.570 15.584 1.00 82.12 99 ALA A C 1
ATOM 761 O O . ALA A 1 99 ? 30.039 31.045 16.718 1.00 82.12 99 ALA A O 1
ATOM 762 N N . LEU A 1 100 ? 30.744 29.496 15.253 1.00 84.44 100 LEU A N 1
ATOM 763 C CA . LEU A 1 100 ? 31.636 28.817 16.204 1.00 84.44 100 LEU A CA 1
ATOM 764 C C . LEU A 1 100 ? 32.797 29.713 16.651 1.00 84.44 100 LEU A C 1
ATOM 766 O O . LEU A 1 100 ? 33.118 29.749 17.839 1.00 84.44 100 LEU A O 1
ATOM 770 N N . LEU A 1 101 ? 33.395 30.469 15.725 1.00 89.06 101 LEU A N 1
ATOM 771 C CA . LEU A 1 101 ? 34.464 31.413 16.051 1.00 89.06 101 LEU A CA 1
ATOM 772 C C . LEU A 1 101 ? 33.956 32.528 16.981 1.00 89.06 101 LEU A C 1
ATOM 774 O O . LEU A 1 101 ? 34.604 32.840 17.978 1.00 89.06 101 LEU A O 1
ATOM 778 N N . ALA A 1 102 ? 32.776 33.088 16.697 1.00 90.12 102 ALA A N 1
ATOM 779 C CA . ALA A 1 102 ? 32.161 34.109 17.543 1.00 90.12 102 ALA A CA 1
ATOM 780 C C . ALA A 1 102 ? 31.862 33.582 18.958 1.00 90.12 102 ALA A C 1
ATOM 782 O O . ALA A 1 102 ? 32.137 34.273 19.938 1.00 90.12 102 ALA A O 1
ATOM 783 N N . LEU A 1 103 ? 31.369 32.344 19.080 1.00 91.12 103 LEU A N 1
ATOM 784 C CA . LEU A 1 103 ? 31.067 31.723 20.374 1.00 91.12 103 LEU A CA 1
ATOM 785 C C . LEU A 1 103 ? 32.344 31.477 21.196 1.00 91.12 103 LEU A C 1
ATOM 787 O O . LEU A 1 103 ? 32.357 31.744 22.397 1.00 91.12 103 LEU A O 1
ATOM 791 N N . LEU A 1 104 ? 33.442 31.065 20.553 1.00 91.62 104 LEU A N 1
ATOM 792 C CA . LEU A 1 104 ? 34.748 30.935 21.211 1.00 91.62 104 LEU A CA 1
ATOM 793 C C . LEU A 1 104 ? 35.312 32.285 21.673 1.00 91.62 104 LEU A C 1
ATOM 795 O O . LEU A 1 104 ? 35.850 32.368 22.777 1.00 91.62 104 LEU A O 1
ATOM 799 N N . ILE A 1 105 ? 35.163 33.344 20.873 1.00 93.62 105 ILE A N 1
ATOM 800 C CA . ILE A 1 105 ? 35.620 34.692 21.245 1.00 93.62 105 ILE A CA 1
ATOM 801 C C . ILE A 1 105 ? 34.817 35.219 22.441 1.00 93.62 105 ILE A C 1
ATOM 803 O O . ILE A 1 105 ? 35.410 35.671 23.420 1.00 93.62 105 ILE A O 1
ATOM 807 N N . VAL A 1 106 ? 33.484 35.122 22.399 1.00 94.06 106 VAL A N 1
ATOM 808 C CA . VAL A 1 106 ? 32.607 35.585 23.488 1.00 94.06 106 VAL A CA 1
ATOM 809 C C . VAL A 1 106 ? 32.825 34.761 24.759 1.00 94.06 106 VAL A C 1
ATOM 811 O O . VAL A 1 106 ? 32.972 35.334 25.838 1.00 94.06 106 VAL A O 1
ATOM 814 N N . GLY A 1 107 ? 32.915 33.433 24.644 1.00 90.88 107 GLY A N 1
ATOM 815 C CA . GLY A 1 107 ? 33.197 32.549 25.777 1.00 90.88 107 GLY A CA 1
ATOM 816 C C . GLY A 1 107 ? 34.573 32.805 26.400 1.00 90.88 107 GLY A C 1
ATOM 817 O O . GLY A 1 107 ? 34.692 32.864 27.622 1.00 90.88 107 GLY A O 1
ATOM 818 N N . GLY A 1 108 ? 35.601 33.034 25.577 1.00 90.44 108 GLY A N 1
ATOM 819 C CA . GLY A 1 108 ? 36.945 33.383 26.043 1.00 90.44 108 GLY A CA 1
ATOM 820 C C . GLY A 1 108 ? 36.995 34.731 26.769 1.00 90.44 108 GLY A C 1
ATOM 821 O O . GLY A 1 108 ? 37.621 34.835 27.825 1.00 90.44 108 GLY A O 1
ATOM 822 N N . LEU A 1 109 ? 36.292 35.744 26.253 1.00 92.25 109 LEU A N 1
ATOM 823 C CA . LEU A 1 109 ? 36.157 37.055 26.902 1.00 92.25 109 LEU A CA 1
ATOM 824 C C . LEU A 1 109 ? 35.415 36.961 28.239 1.00 92.25 109 LEU A C 1
ATOM 826 O O . LEU A 1 109 ? 35.880 37.516 29.234 1.00 92.25 109 LEU A O 1
ATOM 830 N N . ALA A 1 110 ? 34.305 36.223 28.285 1.00 89.50 110 ALA A N 1
ATOM 831 C CA . ALA A 1 110 ? 33.554 35.999 29.518 1.00 89.50 110 ALA A CA 1
ATOM 832 C C . ALA A 1 110 ? 34.394 35.260 30.573 1.00 89.50 110 ALA A C 1
ATOM 834 O O . ALA A 1 110 ? 34.361 35.618 31.749 1.00 89.50 110 ALA A O 1
ATOM 835 N N . PHE A 1 111 ? 35.198 34.276 30.158 1.00 88.88 111 PHE A N 1
ATOM 836 C CA . PHE A 1 111 ? 36.098 33.553 31.056 1.00 88.88 111 PHE A CA 1
ATOM 837 C C . PHE A 1 111 ? 37.208 34.453 31.623 1.00 88.88 111 PHE A C 1
ATOM 839 O O . PHE A 1 111 ? 37.477 34.411 32.822 1.00 88.88 111 PHE A O 1
ATOM 846 N N . GLN A 1 112 ? 37.820 35.301 30.790 1.00 87.19 112 GLN A N 1
ATOM 847 C CA . GLN A 1 112 ? 38.831 36.277 31.226 1.00 87.19 112 GLN A CA 1
ATOM 848 C C . GLN A 1 112 ? 38.250 37.281 32.236 1.00 87.19 112 GLN A C 1
ATOM 850 O O . GLN A 1 112 ? 38.856 37.523 33.278 1.00 87.19 112 GLN A O 1
ATOM 855 N N . LEU A 1 113 ? 37.052 37.811 31.968 1.00 86.06 113 LEU A N 1
ATOM 856 C CA . LEU A 1 113 ? 36.353 38.729 32.875 1.00 86.06 113 LEU A CA 1
ATOM 857 C C . LEU A 1 113 ? 35.955 38.045 34.190 1.00 86.06 113 LEU A C 1
ATOM 859 O O . LEU A 1 113 ? 36.195 38.589 35.264 1.00 86.06 113 LEU A O 1
ATOM 863 N N . GLY A 1 114 ? 35.425 36.822 34.126 1.00 84.44 114 GLY A N 1
ATOM 864 C CA . GLY A 1 114 ? 35.074 36.044 35.315 1.00 84.44 114 GLY A CA 1
ATOM 865 C C . GLY A 1 114 ? 36.285 35.723 36.190 1.00 84.44 114 GLY A C 1
ATOM 866 O O . GLY A 1 114 ? 36.185 35.756 37.414 1.00 84.44 114 GLY A O 1
ATOM 867 N N . ARG A 1 115 ? 37.455 35.486 35.584 1.00 82.38 115 ARG A N 1
ATOM 868 C CA . ARG A 1 115 ? 38.685 35.227 36.340 1.00 82.38 115 ARG A CA 1
ATOM 869 C C . ARG A 1 115 ? 39.207 36.464 37.083 1.00 82.38 115 ARG A C 1
ATOM 871 O O . ARG A 1 115 ? 39.863 36.306 38.106 1.00 82.38 115 ARG A O 1
ATOM 878 N N . LEU A 1 116 ? 38.911 37.668 36.592 1.00 81.81 116 LEU A N 1
ATOM 879 C CA . LEU A 1 116 ? 39.263 38.927 37.259 1.00 81.81 116 LEU A CA 1
ATOM 880 C C . LEU A 1 116 ? 38.247 39.329 38.341 1.00 81.81 116 LEU A C 1
ATOM 882 O O . LEU A 1 116 ? 38.618 40.019 39.284 1.00 81.81 116 LEU A O 1
ATOM 886 N N . SER A 1 117 ? 36.992 38.885 38.228 1.00 79.50 117 SER A N 1
ATOM 887 C CA . SER A 1 117 ? 35.920 39.177 39.195 1.00 79.50 117 SER A CA 1
ATOM 888 C C . SER A 1 117 ? 35.685 38.085 40.240 1.00 79.50 117 SER A C 1
ATOM 890 O O . SER A 1 117 ? 34.790 38.227 41.071 1.00 79.50 117 SER A O 1
ATOM 892 N N . ALA A 1 118 ? 36.457 36.999 40.223 1.00 67.12 118 ALA A N 1
ATOM 893 C CA . ALA A 1 118 ? 36.388 35.984 41.264 1.00 67.12 118 ALA A CA 1
ATOM 894 C C . ALA A 1 118 ? 37.042 36.518 42.549 1.00 67.12 118 ALA A C 1
ATOM 896 O O . ALA A 1 118 ? 38.229 36.296 42.795 1.00 67.12 118 ALA A O 1
ATOM 897 N N . GLU A 1 119 ? 36.264 37.226 43.370 1.00 70.81 119 GLU A N 1
ATOM 898 C CA . GLU A 1 119 ? 36.614 37.404 44.777 1.00 70.81 119 GLU A CA 1
ATOM 899 C C . GLU A 1 119 ? 36.754 36.013 45.417 1.00 70.81 119 GLU A C 1
ATOM 901 O O . GLU A 1 119 ? 35.927 35.129 45.156 1.00 70.81 119 GLU A O 1
ATOM 906 N N . PRO A 1 120 ? 37.810 35.769 46.213 1.00 69.00 120 PRO A N 1
ATOM 907 C CA . PRO A 1 120 ? 37.972 34.508 46.913 1.00 69.00 120 PRO A CA 1
ATOM 908 C C . PRO A 1 120 ? 36.791 34.346 47.867 1.00 69.00 120 PRO A C 1
ATOM 910 O O . PRO A 1 120 ? 36.720 34.997 48.906 1.00 69.00 120 PRO A O 1
ATOM 913 N N . ALA A 1 121 ? 35.842 33.490 47.493 1.00 65.44 121 ALA A N 1
ATOM 914 C CA . ALA A 1 121 ? 34.753 33.112 48.370 1.00 65.44 121 ALA A CA 1
ATOM 915 C C . ALA A 1 121 ? 35.367 32.418 49.590 1.00 65.44 121 ALA A C 1
ATOM 917 O O . ALA A 1 121 ? 35.823 31.274 49.503 1.00 65.44 121 ALA A O 1
ATOM 918 N N . GLU A 1 122 ? 35.410 33.120 50.722 1.00 61.97 122 GLU A N 1
ATOM 919 C CA . GLU A 1 122 ? 35.667 32.497 52.010 1.00 61.97 122 GLU A CA 1
ATOM 920 C C . GLU A 1 122 ? 34.570 31.459 52.238 1.00 61.97 122 GLU A C 1
ATOM 922 O O . GLU A 1 122 ? 33.408 31.769 52.514 1.00 61.97 122 GLU A O 1
ATOM 927 N N . VAL A 1 123 ? 34.941 30.193 52.064 1.00 64.81 123 VAL A N 1
ATOM 928 C CA . VAL A 1 123 ? 34.087 29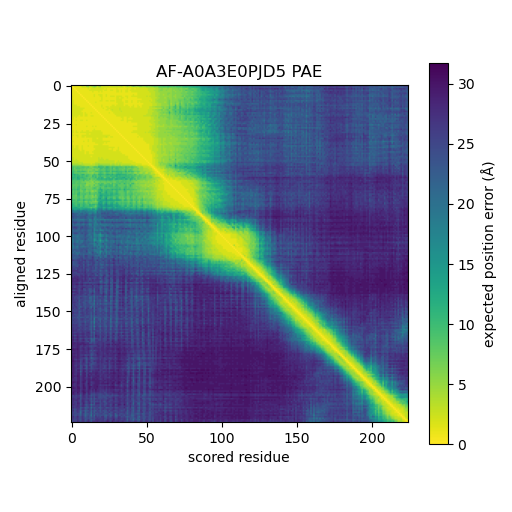.054 52.374 1.00 64.81 123 VAL A CA 1
ATOM 929 C C . VAL A 1 123 ? 33.921 29.026 53.891 1.00 64.81 123 VAL A C 1
ATOM 931 O O . VAL A 1 123 ? 34.704 28.415 54.616 1.00 64.81 123 VAL A O 1
ATOM 934 N N . SER A 1 124 ? 32.895 29.722 54.382 1.00 65.62 124 SER A N 1
ATOM 935 C CA . SER A 1 124 ? 32.419 29.601 55.755 1.00 65.62 124 SER A CA 1
ATOM 936 C C . SER A 1 124 ? 31.824 28.204 55.917 1.00 65.62 124 SER A C 1
ATOM 938 O O . SER A 1 124 ? 30.666 27.941 55.584 1.00 65.62 124 SER A O 1
ATOM 940 N N . VAL A 1 125 ? 32.658 27.272 56.379 1.00 63.84 125 VAL A N 1
ATOM 941 C CA . VAL A 1 125 ? 32.234 25.931 56.773 1.00 63.84 125 VAL A CA 1
ATOM 942 C C . VAL A 1 125 ? 31.313 26.085 57.984 1.00 63.84 125 VAL A C 1
ATOM 944 O O . VAL A 1 125 ? 31.768 26.177 59.122 1.00 63.84 125 VAL A O 1
ATOM 947 N N . ARG A 1 126 ? 29.998 26.137 57.745 1.00 59.03 126 ARG A N 1
ATOM 948 C CA . ARG A 1 126 ? 29.002 25.963 58.805 1.00 59.03 126 ARG A CA 1
ATOM 949 C C . ARG A 1 126 ? 29.116 24.524 59.322 1.00 59.03 126 ARG A C 1
ATOM 951 O O . ARG A 1 126 ? 28.900 23.602 58.533 1.00 59.03 126 ARG A O 1
ATOM 958 N N . PRO A 1 127 ? 29.435 24.296 60.608 1.00 58.41 127 PRO A N 1
ATOM 959 C CA . PRO A 1 127 ? 29.379 22.959 61.177 1.00 58.41 127 PRO A CA 1
ATOM 960 C C . PRO A 1 127 ? 27.929 22.470 61.106 1.00 58.41 127 PRO A C 1
ATOM 962 O O . PRO A 1 127 ? 27.023 23.088 61.663 1.00 58.41 127 PRO A O 1
ATOM 965 N N . GLY A 1 128 ? 27.709 21.390 60.354 1.00 51.47 128 GLY A N 1
ATOM 966 C CA . GLY A 1 128 ? 26.401 20.765 60.213 1.00 51.47 128 GLY A CA 1
ATOM 967 C C . GLY A 1 128 ? 25.877 20.312 61.572 1.00 51.47 128 GLY A C 1
ATOM 968 O O . GLY A 1 128 ? 26.501 19.487 62.241 1.00 51.47 128 GLY A O 1
ATOM 969 N N . SER A 1 129 ? 24.728 20.861 61.967 1.00 55.56 129 SER A N 1
ATOM 970 C CA . SER A 1 129 ? 23.927 20.400 63.098 1.00 55.56 129 SER A CA 1
ATOM 971 C C . SER A 1 129 ? 23.491 18.961 62.840 1.00 55.56 129 SER A C 1
ATOM 973 O O . SER A 1 129 ? 22.799 18.682 61.859 1.00 55.56 129 SER A O 1
ATOM 975 N N . ARG A 1 130 ? 23.925 18.052 63.711 1.00 53.22 130 ARG A N 1
ATOM 976 C CA . ARG A 1 130 ? 23.803 16.601 63.547 1.00 53.22 130 ARG A CA 1
ATOM 977 C C . ARG A 1 130 ? 22.485 16.015 64.070 1.00 53.22 130 ARG A C 1
ATOM 979 O O . ARG A 1 130 ? 22.305 14.808 63.990 1.00 53.22 130 ARG A O 1
ATOM 986 N N . ASP A 1 131 ? 21.550 16.851 64.516 1.00 55.53 131 ASP A N 1
ATOM 987 C CA . ASP A 1 131 ? 20.400 16.403 65.304 1.00 55.53 131 ASP A CA 1
ATOM 988 C C . ASP A 1 131 ? 19.069 16.853 64.684 1.00 55.53 131 ASP A C 1
ATOM 990 O O . ASP A 1 131 ? 18.427 17.769 65.186 1.00 55.53 131 ASP A O 1
ATOM 994 N N . ALA A 1 132 ? 18.649 16.247 63.568 1.00 56.53 132 ALA A N 1
ATOM 995 C CA . ALA A 1 132 ? 17.262 16.351 63.088 1.00 56.53 132 ALA A CA 1
ATOM 996 C C . ALA A 1 132 ? 16.922 15.291 62.022 1.00 56.53 132 ALA A C 1
ATOM 998 O O . ALA A 1 132 ? 16.537 15.624 60.907 1.00 56.53 132 ALA A O 1
ATOM 999 N N . TYR A 1 133 ? 17.037 14.007 62.359 1.00 53.88 133 TYR A N 1
ATOM 1000 C CA . TYR A 1 133 ? 16.280 12.960 61.661 1.00 53.88 133 TYR A CA 1
ATOM 1001 C C . TYR A 1 133 ? 15.572 12.097 62.706 1.00 53.88 133 TYR A C 1
ATOM 1003 O O . TYR A 1 133 ? 15.997 10.995 63.041 1.00 53.88 133 TYR A O 1
ATOM 1011 N N . LEU A 1 134 ? 14.501 12.664 63.264 1.00 58.31 134 LEU A N 1
ATOM 1012 C CA . LEU A 1 134 ? 13.444 11.913 63.930 1.00 58.31 134 LEU A CA 1
ATOM 1013 C C . LEU A 1 134 ? 12.613 11.223 62.842 1.00 58.31 134 LEU A C 1
ATOM 1015 O O . LEU A 1 134 ? 11.927 11.877 62.063 1.00 58.31 134 LEU A O 1
ATOM 1019 N N . THR A 1 135 ? 12.782 9.905 62.781 1.00 57.34 135 THR A N 1
ATOM 1020 C CA . THR A 1 135 ? 11.843 8.862 62.342 1.00 57.34 135 THR A CA 1
ATOM 1021 C C . THR A 1 135 ? 10.461 9.338 61.872 1.00 57.34 135 THR A C 1
ATOM 1023 O O . THR A 1 135 ? 9.615 9.692 62.694 1.00 57.34 135 THR A O 1
ATOM 1026 N N . ASP A 1 136 ? 10.202 9.225 60.568 1.00 48.84 136 ASP A N 1
ATOM 1027 C CA . ASP A 1 136 ? 8.851 9.021 60.034 1.00 48.84 136 ASP A CA 1
ATOM 1028 C C . ASP A 1 136 ? 8.824 7.648 59.338 1.00 48.84 136 ASP A C 1
ATOM 1030 O O . ASP A 1 136 ? 9.298 7.476 58.213 1.00 48.84 136 ASP A O 1
ATOM 1034 N N . ASP A 1 137 ? 8.334 6.643 60.069 1.00 52.31 137 ASP A N 1
ATOM 1035 C CA . ASP A 1 137 ? 8.199 5.234 59.671 1.00 52.31 137 ASP A CA 1
ATOM 1036 C C . ASP A 1 137 ? 7.009 5.019 58.716 1.00 52.31 137 ASP A C 1
ATOM 1038 O O . ASP A 1 137 ? 6.121 4.190 58.939 1.00 52.31 137 ASP A O 1
ATOM 1042 N N . ARG A 1 138 ? 6.969 5.759 57.607 1.00 54.75 138 ARG A N 1
ATOM 1043 C CA . ARG A 1 138 ? 6.042 5.478 56.503 1.00 54.75 138 ARG A CA 1
ATOM 1044 C C . ARG A 1 138 ? 6.819 5.152 55.247 1.00 54.75 138 ARG A C 1
ATOM 1046 O O . ARG A 1 138 ? 7.049 5.998 54.391 1.00 54.75 138 ARG A O 1
ATOM 1053 N N . ALA A 1 139 ? 7.184 3.877 55.138 1.00 55.03 139 ALA A N 1
ATOM 1054 C CA . ALA A 1 139 ? 7.676 3.290 53.905 1.00 55.03 139 ALA A CA 1
ATOM 1055 C C . ALA A 1 139 ? 6.636 3.501 52.784 1.00 55.03 139 ALA A C 1
ATOM 1057 O O . ALA A 1 139 ? 5.530 2.954 52.871 1.00 55.03 139 ALA A O 1
ATOM 1058 N N . PRO A 1 140 ? 6.939 4.275 51.725 1.00 58.47 140 PRO A N 1
ATOM 1059 C CA . PRO A 1 140 ? 6.114 4.249 50.532 1.00 58.47 140 PRO A CA 1
ATOM 1060 C C . PRO A 1 140 ? 6.259 2.861 49.908 1.00 58.47 140 PRO A C 1
ATOM 1062 O O . PRO A 1 140 ? 7.370 2.400 49.650 1.00 58.47 140 PRO A O 1
ATOM 1065 N N . ALA A 1 141 ? 5.133 2.183 49.688 1.00 55.47 141 ALA A N 1
ATOM 1066 C CA . ALA A 1 141 ? 5.082 0.903 48.997 1.00 55.47 141 ALA A CA 1
ATOM 1067 C C . ALA A 1 141 ? 5.542 1.086 47.541 1.00 55.47 141 ALA A C 1
ATOM 1069 O O . ALA A 1 141 ? 4.743 1.315 46.632 1.00 55.47 141 ALA A O 1
ATOM 1070 N N . THR A 1 142 ? 6.850 1.014 47.314 1.00 55.91 142 THR A N 1
ATOM 1071 C CA . THR A 1 142 ? 7.444 0.936 45.986 1.00 55.91 142 THR A CA 1
ATOM 1072 C C . THR A 1 142 ? 7.133 -0.446 45.429 1.00 55.91 142 THR A C 1
ATOM 1074 O O . THR A 1 142 ? 7.779 -1.445 45.731 1.00 55.91 142 THR A O 1
ATOM 1077 N N . LYS A 1 143 ? 6.075 -0.520 44.621 1.00 62.59 143 LYS A N 1
ATOM 1078 C CA . LYS A 1 143 ? 5.771 -1.703 43.822 1.00 62.59 143 LYS A CA 1
ATOM 1079 C C . LYS A 1 143 ? 6.840 -1.795 42.735 1.00 62.59 143 LYS A C 1
ATOM 1081 O O . LYS A 1 143 ? 6.747 -1.127 41.709 1.00 62.59 143 LYS A O 1
ATOM 1086 N N . ILE A 1 144 ? 7.890 -2.563 43.011 1.00 64.25 144 ILE A N 1
ATOM 1087 C CA . ILE A 1 144 ? 8.932 -2.911 42.048 1.00 64.25 144 ILE A CA 1
ATOM 1088 C C . ILE A 1 144 ? 8.237 -3.703 40.939 1.00 64.25 144 ILE A C 1
ATOM 1090 O O . ILE A 1 144 ? 7.822 -4.842 41.132 1.00 64.25 144 ILE A O 1
ATOM 1094 N N . ILE A 1 145 ? 8.016 -3.052 39.800 1.00 67.00 145 ILE A N 1
ATOM 1095 C CA . ILE A 1 145 ? 7.588 -3.724 38.579 1.00 67.00 145 ILE A CA 1
ATOM 1096 C C . ILE A 1 145 ? 8.869 -4.298 37.986 1.00 67.00 145 ILE A C 1
ATOM 1098 O O . ILE A 1 145 ? 9.661 -3.574 37.385 1.00 67.00 145 ILE A O 1
ATOM 1102 N N . GLU A 1 146 ? 9.099 -5.586 38.224 1.00 60.59 146 GLU A N 1
ATOM 1103 C CA . GLU A 1 146 ? 10.138 -6.344 37.538 1.00 60.59 146 GLU A CA 1
ATOM 1104 C C . GLU A 1 146 ? 9.787 -6.367 36.050 1.00 60.59 146 GLU A C 1
ATOM 1106 O O . GLU A 1 146 ? 8.905 -7.098 35.602 1.00 60.59 146 GLU A O 1
ATOM 1111 N N . VAL A 1 147 ? 10.433 -5.494 35.280 1.00 69.38 147 VAL A N 1
ATOM 1112 C CA . VAL A 1 147 ? 10.398 -5.575 33.824 1.00 69.38 147 VAL A CA 1
ATOM 1113 C C . VAL A 1 147 ? 11.259 -6.783 33.461 1.00 69.38 147 VAL A C 1
ATOM 1115 O O . VAL A 1 147 ? 12.460 -6.751 33.746 1.00 69.38 147 VAL A O 1
ATOM 1118 N N . PRO A 1 148 ? 10.692 -7.860 32.884 1.00 65.44 148 PRO A N 1
ATOM 1119 C CA . PRO A 1 148 ? 11.489 -9.004 32.483 1.00 65.44 148 PRO A CA 1
ATOM 1120 C C . PRO A 1 148 ? 12.492 -8.525 31.438 1.00 65.44 148 PRO A C 1
ATOM 1122 O O . PRO A 1 148 ? 12.118 -8.046 30.366 1.00 65.44 148 PRO A O 1
ATOM 1125 N N . ILE A 1 149 ? 13.774 -8.622 31.778 1.00 66.38 149 ILE A N 1
ATOM 1126 C CA . ILE A 1 149 ? 14.865 -8.434 30.831 1.00 66.38 149 ILE A CA 1
ATOM 1127 C C . ILE A 1 149 ? 14.715 -9.570 29.821 1.00 66.38 149 ILE A C 1
ATOM 1129 O O . ILE A 1 149 ? 15.012 -10.725 30.117 1.00 66.38 149 ILE A O 1
ATOM 1133 N N . VAL A 1 150 ? 14.157 -9.251 28.653 1.00 67.88 150 VAL A N 1
ATOM 1134 C CA . VAL A 1 150 ? 14.060 -10.186 27.534 1.00 67.88 150 VAL A CA 1
ATOM 1135 C C . VAL A 1 150 ? 15.484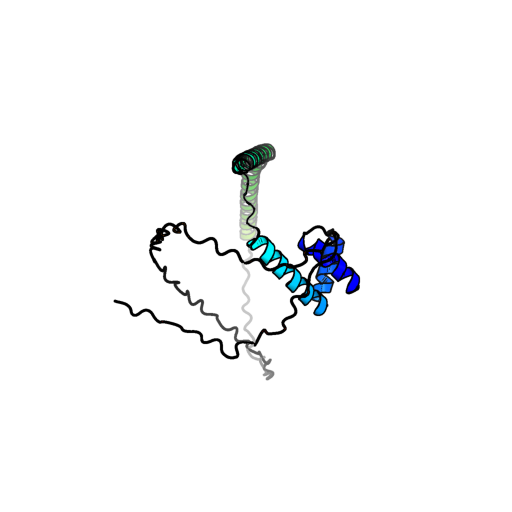 -10.404 27.044 1.00 67.88 150 VAL A C 1
ATOM 1137 O O . VAL A 1 150 ? 16.046 -9.561 26.350 1.00 67.88 150 VAL A O 1
ATOM 1140 N N . GLU A 1 151 ? 16.092 -11.514 27.454 1.00 65.38 151 GLU A N 1
ATOM 1141 C CA . GLU A 1 151 ? 17.339 -11.978 26.861 1.00 65.38 151 GLU A CA 1
ATOM 1142 C C . GLU A 1 151 ? 17.087 -12.202 25.366 1.00 65.38 151 GLU A C 1
ATOM 1144 O O . GLU A 1 151 ? 16.366 -13.124 24.971 1.00 65.38 151 GLU A O 1
ATOM 1149 N N . GLU A 1 152 ? 17.652 -11.337 24.518 1.00 60.62 152 GLU A N 1
ATOM 1150 C CA . GLU A 1 152 ? 17.685 -11.544 23.072 1.00 60.62 152 GLU A CA 1
ATOM 1151 C C . GLU A 1 152 ? 18.522 -12.792 22.778 1.00 60.62 152 GLU A C 1
ATOM 1153 O O . GLU A 1 152 ? 19.729 -12.754 22.525 1.00 60.62 152 GLU A O 1
ATOM 1158 N N . LYS A 1 153 ? 17.862 -13.950 22.814 1.00 71.50 153 LYS A N 1
ATOM 1159 C CA . LYS A 1 153 ? 18.406 -15.194 22.294 1.00 71.50 153 LYS A CA 1
ATOM 1160 C C . LYS A 1 153 ? 18.485 -15.040 20.782 1.00 71.50 153 LYS A C 1
ATOM 1162 O O . LYS A 1 153 ? 17.507 -15.265 20.074 1.00 71.50 153 LYS A O 1
ATOM 1167 N N . ILE A 1 154 ? 19.659 -14.648 20.291 1.00 64.19 154 ILE A N 1
ATOM 1168 C CA . ILE A 1 154 ? 19.988 -14.642 18.864 1.00 64.19 154 ILE A CA 1
ATOM 1169 C C . ILE A 1 154 ? 19.898 -16.092 18.373 1.00 64.19 154 ILE A C 1
ATOM 1171 O O . ILE A 1 154 ? 20.852 -16.870 18.456 1.00 64.19 154 ILE A O 1
ATOM 1175 N N . VAL A 1 155 ? 18.716 -16.483 17.897 1.00 71.12 155 VAL A N 1
ATOM 1176 C CA . VAL A 1 155 ? 18.488 -17.773 17.251 1.00 71.12 155 VAL A CA 1
ATOM 1177 C C . VAL A 1 155 ? 19.203 -17.718 15.908 1.00 71.12 155 VAL A C 1
ATOM 1179 O O . VAL A 1 155 ? 18.732 -17.100 14.954 1.00 71.12 155 VAL A O 1
ATOM 1182 N N . ARG A 1 156 ? 20.378 -18.349 15.831 1.00 63.59 156 ARG A N 1
ATOM 1183 C CA . ARG A 1 156 ? 21.045 -18.606 14.554 1.00 63.59 156 ARG A CA 1
ATOM 1184 C C . ARG A 1 156 ? 20.167 -19.560 13.755 1.00 63.59 156 ARG A C 1
ATOM 1186 O O . ARG A 1 156 ? 20.163 -20.759 14.013 1.00 63.59 156 ARG A O 1
ATOM 1193 N N . VAL A 1 157 ? 19.420 -19.015 12.802 1.00 73.56 157 VAL A N 1
ATOM 1194 C CA . VAL A 1 157 ? 18.697 -19.810 11.809 1.00 73.56 157 VAL A CA 1
ATOM 1195 C C . VAL A 1 157 ? 19.748 -20.563 10.985 1.00 73.56 157 VAL A C 1
ATOM 1197 O O . VAL A 1 157 ? 20.593 -19.911 10.361 1.00 73.56 157 VAL A O 1
ATOM 1200 N N . PRO A 1 158 ? 19.770 -21.907 11.002 1.00 66.62 158 PRO A N 1
ATOM 1201 C CA . PRO A 1 158 ? 20.698 -22.657 10.172 1.00 66.62 158 PRO A CA 1
ATOM 1202 C C . PRO A 1 158 ? 20.376 -22.363 8.706 1.00 66.62 158 PRO A C 1
ATOM 1204 O O . PRO A 1 158 ? 19.245 -22.536 8.256 1.00 66.62 158 PRO A O 1
ATOM 1207 N N . GLN A 1 159 ? 21.370 -21.896 7.951 1.00 63.97 159 GLN A N 1
ATOM 1208 C CA . GLN A 1 159 ? 21.255 -21.810 6.501 1.00 63.97 159 GLN A CA 1
ATOM 1209 C C . GLN A 1 159 ? 21.253 -23.235 5.947 1.00 63.97 159 GLN A C 1
ATOM 1211 O O . GLN A 1 159 ? 22.311 -23.836 5.752 1.00 63.97 159 GLN A O 1
ATOM 1216 N N . ILE A 1 160 ? 20.059 -23.782 5.730 1.00 61.62 160 ILE A N 1
ATOM 1217 C CA . ILE A 1 160 ? 19.864 -25.050 5.034 1.00 61.62 160 ILE A CA 1
ATOM 1218 C C . ILE A 1 160 ? 20.292 -24.823 3.579 1.00 61.62 160 ILE A C 1
ATOM 1220 O O . ILE A 1 160 ? 19.564 -24.247 2.773 1.00 61.62 160 ILE A O 1
ATOM 1224 N N . LYS A 1 161 ? 21.521 -25.232 3.250 1.00 62.66 161 LYS A N 1
ATOM 1225 C CA . LYS A 1 161 ? 22.037 -25.298 1.876 1.00 62.66 161 LYS A CA 1
ATOM 1226 C C . LYS A 1 161 ? 21.494 -26.549 1.191 1.00 62.66 161 LYS A C 1
ATOM 1228 O O . LYS A 1 161 ? 22.257 -27.401 0.744 1.00 62.66 161 LYS A O 1
ATOM 1233 N N . GLU A 1 162 ? 20.178 -26.688 1.126 1.00 63.34 162 GLU A N 1
ATOM 1234 C CA . GLU A 1 162 ? 19.586 -27.729 0.298 1.00 63.34 162 GLU A CA 1
ATOM 1235 C C . GLU A 1 162 ? 19.652 -27.268 -1.153 1.00 63.34 162 GLU A C 1
ATOM 1237 O O . GLU A 1 162 ? 18.976 -26.339 -1.596 1.00 63.34 162 GLU A O 1
ATOM 1242 N N . ARG A 1 163 ? 20.551 -27.908 -1.900 1.00 59.69 163 ARG A N 1
ATOM 1243 C CA . ARG A 1 163 ? 20.597 -27.816 -3.352 1.00 59.69 163 ARG A CA 1
ATOM 1244 C C . ARG A 1 163 ? 19.319 -28.469 -3.862 1.00 59.69 163 ARG A C 1
ATOM 1246 O O . ARG A 1 163 ? 19.245 -29.690 -3.945 1.00 59.69 163 ARG A O 1
ATOM 1253 N N . ILE A 1 164 ? 18.316 -27.655 -4.176 1.00 54.41 164 ILE A N 1
ATOM 1254 C CA . ILE A 1 164 ? 17.078 -28.114 -4.803 1.00 54.41 164 ILE A CA 1
ATOM 1255 C C . ILE A 1 164 ? 17.458 -28.697 -6.170 1.00 54.41 164 ILE A C 1
ATOM 1257 O O . ILE A 1 164 ? 17.685 -27.971 -7.137 1.00 54.41 164 ILE A O 1
ATOM 1261 N N . VAL A 1 165 ? 17.596 -30.022 -6.238 1.00 60.88 165 VAL A N 1
ATOM 1262 C CA . VAL A 1 165 ? 17.762 -30.756 -7.492 1.00 60.88 165 VAL A CA 1
ATOM 1263 C C . VAL A 1 165 ? 16.361 -31.015 -8.025 1.00 60.88 165 VAL A C 1
ATOM 1265 O O . VAL A 1 165 ? 15.713 -32.000 -7.675 1.00 60.88 165 VAL A O 1
ATOM 1268 N N . THR A 1 166 ? 15.863 -30.112 -8.864 1.00 57.97 166 THR A N 1
ATOM 1269 C CA . THR A 1 166 ? 14.667 -30.379 -9.660 1.00 57.97 166 THR A CA 1
ATOM 1270 C C . THR A 1 166 ? 15.019 -31.420 -10.721 1.00 57.97 166 THR A C 1
ATOM 1272 O O . THR A 1 166 ? 15.583 -31.113 -11.769 1.00 57.97 166 THR A O 1
ATOM 1275 N N . ARG A 1 167 ? 14.719 -32.695 -10.448 1.00 59.69 167 ARG A N 1
ATOM 1276 C CA . ARG A 1 167 ? 14.734 -33.733 -11.482 1.00 59.69 167 ARG A CA 1
ATOM 1277 C C . ARG A 1 167 ? 13.436 -33.614 -12.271 1.00 59.69 167 ARG A C 1
ATOM 1279 O O . ARG A 1 167 ? 12.380 -34.023 -11.797 1.00 59.69 167 ARG A O 1
ATOM 1286 N N . THR A 1 168 ? 13.512 -33.038 -13.463 1.00 50.97 168 THR A N 1
ATOM 1287 C CA . THR A 1 168 ? 12.401 -33.019 -14.415 1.00 50.97 168 THR A CA 1
ATOM 1288 C C . THR A 1 168 ? 12.111 -34.458 -14.833 1.00 50.97 168 THR A C 1
ATOM 1290 O O . THR A 1 168 ? 12.905 -35.083 -15.535 1.00 50.97 168 THR A O 1
ATOM 1293 N N . VAL A 1 169 ? 11.006 -35.024 -14.348 1.00 51.78 169 VAL A N 1
ATOM 1294 C CA . VAL A 1 16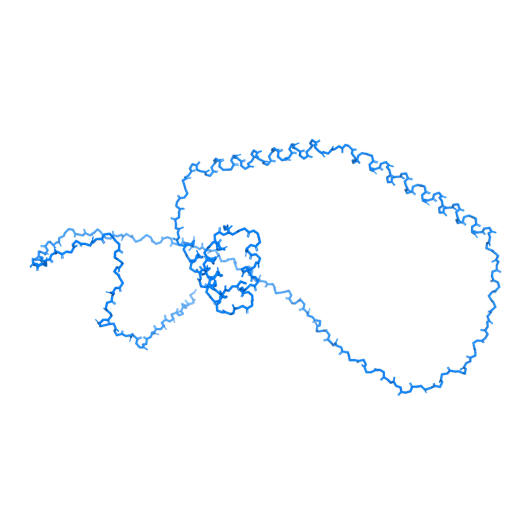9 ? 10.533 -36.338 -14.788 1.00 51.78 169 VAL A CA 1
ATOM 1295 C C . VAL A 1 169 ? 9.678 -36.108 -16.026 1.00 51.78 169 VAL A C 1
ATOM 1297 O O . VAL A 1 169 ? 8.522 -35.708 -15.928 1.00 51.78 169 VAL A O 1
ATOM 1300 N N . PHE A 1 170 ? 10.263 -36.327 -17.201 1.00 45.50 170 PHE A N 1
ATOM 1301 C CA . PHE A 1 170 ? 9.498 -36.432 -18.435 1.00 45.50 170 PHE A CA 1
ATOM 1302 C C . PHE A 1 170 ? 8.710 -37.743 -18.380 1.00 45.50 170 PHE A C 1
ATOM 1304 O O . PHE A 1 170 ? 9.288 -38.825 -18.480 1.00 45.50 170 PHE A O 1
ATOM 1311 N N . ARG A 1 171 ? 7.390 -37.661 -18.190 1.00 41.97 171 ARG A N 1
ATOM 1312 C CA . ARG A 1 171 ? 6.505 -38.751 -18.603 1.00 41.97 171 ARG A CA 1
ATOM 1313 C C . ARG A 1 171 ? 6.462 -38.709 -20.127 1.00 41.97 171 ARG A C 1
ATOM 1315 O O . ARG A 1 171 ? 5.842 -37.811 -20.689 1.00 41.97 171 ARG A O 1
ATOM 1322 N N . CYS A 1 172 ? 7.141 -39.654 -20.775 1.00 43.09 172 CYS A N 1
ATOM 1323 C CA . CYS A 1 172 ? 6.747 -40.064 -22.117 1.00 43.09 172 CYS A CA 1
ATOM 1324 C C . CYS A 1 172 ? 5.296 -40.528 -22.006 1.00 43.09 172 CYS A C 1
ATOM 1326 O O . CYS A 1 172 ? 5.028 -41.529 -21.342 1.00 43.09 172 CYS A O 1
ATOM 1328 N N . GLY A 1 173 ? 4.370 -39.752 -22.565 1.00 47.22 173 GLY A N 1
ATOM 1329 C CA . GLY A 1 173 ? 3.040 -40.260 -22.854 1.00 47.22 173 GLY A CA 1
ATOM 1330 C C . GLY A 1 173 ? 3.205 -41.369 -23.879 1.00 47.22 173 GLY A C 1
ATOM 1331 O O . GLY A 1 173 ? 3.782 -41.138 -24.938 1.00 47.22 173 GLY A O 1
ATOM 1332 N N . GLU A 1 174 ? 2.775 -42.572 -23.519 1.00 49.66 174 GLU A N 1
ATOM 1333 C CA . GLU A 1 174 ? 2.460 -43.602 -24.497 1.00 49.66 174 GLU A CA 1
ATOM 1334 C C . GLU A 1 174 ? 1.384 -43.034 -25.425 1.00 49.66 174 GLU A C 1
ATOM 1336 O O . GLU A 1 174 ? 0.407 -42.435 -24.961 1.00 49.66 174 GLU A O 1
ATOM 1341 N N . ASP A 1 175 ? 1.618 -43.162 -26.730 1.00 51.97 175 ASP A N 1
ATOM 1342 C CA . ASP A 1 175 ? 0.683 -42.753 -27.768 1.00 51.97 175 ASP A CA 1
ATOM 1343 C C . ASP A 1 175 ? -0.695 -43.372 -27.483 1.00 51.97 175 ASP A C 1
ATOM 1345 O O . ASP A 1 175 ? -0.786 -44.589 -27.281 1.00 51.97 175 ASP A O 1
ATOM 1349 N N . PRO A 1 176 ? -1.784 -42.579 -27.447 1.00 51.50 176 PRO A N 1
ATOM 1350 C CA . PRO A 1 176 ? -3.115 -43.144 -27.359 1.00 51.50 176 PRO A CA 1
ATOM 1351 C C . PRO A 1 176 ? -3.378 -43.863 -28.677 1.00 51.50 176 PRO A C 1
ATOM 1353 O O . PRO A 1 176 ? -3.602 -43.236 -29.712 1.00 51.50 176 PRO A O 1
ATOM 1356 N N . GLY A 1 177 ? -3.297 -45.191 -28.623 1.00 47.19 177 GLY A N 1
ATOM 1357 C CA . GLY A 1 177 ? -3.686 -46.062 -29.713 1.00 47.19 177 GLY A CA 1
ATOM 1358 C C . GLY A 1 177 ? -5.078 -45.683 -30.199 1.00 47.19 177 GLY A C 1
ATOM 1359 O O . GLY A 1 177 ? -6.047 -45.679 -29.439 1.00 47.19 177 GLY A O 1
ATOM 1360 N N . GLU A 1 178 ? -5.153 -45.354 -31.483 1.00 55.44 178 GLU A N 1
ATOM 1361 C CA . GLU A 1 178 ? -6.370 -45.452 -32.269 1.00 55.44 178 GLU A CA 1
ATOM 1362 C C . GLU A 1 178 ? -6.958 -46.844 -32.022 1.00 55.44 178 GLU A C 1
ATOM 1364 O O . GLU A 1 178 ? -6.279 -47.831 -32.298 1.00 55.44 178 GLU A O 1
ATOM 1369 N N . ASN A 1 179 ? -8.148 -46.924 -31.420 1.00 52.16 179 ASN A N 1
ATOM 1370 C CA . ASN A 1 179 ? -9.204 -47.909 -31.694 1.00 52.16 179 ASN A CA 1
ATOM 1371 C C . ASN A 1 179 ? -10.230 -47.929 -30.551 1.00 52.16 179 ASN A C 1
ATOM 1373 O O . ASN A 1 179 ? -9.948 -48.399 -29.457 1.00 52.16 179 ASN A O 1
ATOM 1377 N N . GLU A 1 180 ? -11.425 -47.416 -30.839 1.00 47.28 180 GLU A N 1
ATOM 1378 C CA . GLU A 1 180 ? -12.721 -48.109 -30.722 1.00 47.28 180 GLU A CA 1
ATOM 1379 C C . GLU A 1 180 ? -13.845 -47.080 -30.562 1.00 47.28 180 GLU A C 1
ATOM 1381 O O . GLU A 1 180 ? -14.188 -46.597 -29.485 1.00 47.28 180 GLU A O 1
ATOM 1386 N N . THR A 1 181 ? -14.445 -46.751 -31.704 1.00 48.34 181 THR A N 1
ATOM 1387 C CA . THR A 1 181 ? -15.748 -46.104 -31.815 1.00 48.34 181 THR A CA 1
ATOM 1388 C C . THR A 1 181 ? -16.834 -47.040 -31.285 1.00 48.34 181 THR A C 1
ATOM 1390 O O . THR A 1 181 ? -17.462 -47.771 -32.049 1.00 48.34 181 THR A O 1
ATOM 1393 N N . ALA A 1 182 ? -17.077 -47.011 -29.976 1.00 47.84 182 ALA A N 1
ATOM 1394 C CA . ALA A 1 182 ? -18.305 -47.533 -29.390 1.00 47.84 182 ALA A CA 1
ATOM 1395 C C . ALA A 1 182 ? -19.400 -46.458 -29.486 1.00 47.84 182 ALA A C 1
ATOM 1397 O O . ALA A 1 182 ? -19.443 -45.492 -28.724 1.00 47.84 182 ALA A O 1
ATOM 1398 N N . SER A 1 183 ? -20.281 -46.626 -30.469 1.00 49.47 183 SER A N 1
ATOM 1399 C CA . SER A 1 183 ? -21.509 -45.858 -30.645 1.00 49.47 183 SER A CA 1
ATOM 1400 C C . SER A 1 183 ? -22.477 -46.118 -29.487 1.00 49.47 183 SER A C 1
ATOM 1402 O O . SER A 1 183 ? -23.136 -47.157 -29.445 1.00 49.47 183 SER A O 1
ATOM 1404 N N . ILE A 1 184 ? -22.596 -45.165 -28.564 1.00 47.44 184 ILE A N 1
ATOM 1405 C CA . ILE A 1 184 ? -23.702 -45.114 -27.603 1.00 47.44 184 ILE A CA 1
ATOM 1406 C C . ILE A 1 184 ? -24.795 -44.246 -28.231 1.00 47.44 184 ILE A C 1
ATOM 1408 O O . ILE A 1 184 ? -24.786 -43.022 -28.127 1.00 47.44 184 ILE A O 1
ATOM 1412 N N . SER A 1 185 ? -25.724 -44.893 -28.934 1.00 53.00 185 SER A N 1
ATOM 1413 C CA . SER A 1 185 ? -26.998 -44.297 -29.334 1.00 53.00 185 SER A CA 1
ATOM 1414 C C . SER A 1 185 ? -27.936 -44.308 -28.127 1.00 53.00 185 SER A C 1
ATOM 1416 O O . SER A 1 185 ? -28.599 -45.309 -27.853 1.00 53.00 185 SER A O 1
ATOM 1418 N N . GLY A 1 186 ? -27.947 -43.210 -27.378 1.00 47.91 186 GLY A N 1
ATOM 1419 C CA . GLY A 1 186 ? -28.964 -42.921 -26.376 1.00 47.91 186 GLY A CA 1
ATOM 1420 C C . GLY A 1 186 ? -29.594 -41.577 -26.703 1.00 47.91 186 GLY A C 1
ATOM 1421 O O . GLY A 1 186 ? -28.956 -40.544 -26.516 1.00 47.91 186 GLY A O 1
ATOM 1422 N N . ASP A 1 187 ? -30.820 -41.605 -27.220 1.00 52.06 187 ASP A N 1
ATOM 1423 C CA . ASP A 1 187 ? -31.650 -40.424 -27.441 1.00 52.06 187 ASP A CA 1
ATOM 1424 C C . ASP A 1 187 ? -31.881 -39.697 -26.110 1.00 52.06 187 ASP A C 1
ATOM 1426 O O . ASP A 1 187 ? -32.690 -40.116 -25.280 1.00 52.06 187 ASP A O 1
ATOM 1430 N N . VAL A 1 188 ? -31.167 -38.591 -25.905 1.00 51.28 188 VAL A N 1
ATOM 1431 C CA . VAL A 1 188 ? -31.467 -37.618 -24.852 1.00 51.28 188 VAL A CA 1
ATOM 1432 C C . VAL A 1 188 ? -32.085 -36.398 -25.534 1.00 51.28 188 VAL A C 1
ATOM 1434 O O . VAL A 1 188 ? -31.427 -35.785 -26.379 1.00 51.28 188 VAL A O 1
ATOM 1437 N N . PRO A 1 189 ? -33.333 -36.014 -25.211 1.00 48.16 189 PRO A N 1
ATOM 1438 C CA . PRO A 1 189 ? -33.946 -34.833 -25.796 1.00 48.16 189 PRO A CA 1
ATOM 1439 C C . PRO A 1 189 ? -33.257 -33.578 -25.244 1.00 48.16 189 PRO A C 1
ATOM 1441 O O . PRO A 1 189 ? -33.549 -33.107 -24.146 1.00 48.16 189 PRO A O 1
ATOM 1444 N N . LEU A 1 190 ? -32.328 -33.027 -26.025 1.00 47.72 190 LEU A N 1
ATOM 1445 C CA . LEU A 1 190 ? -31.729 -31.714 -25.802 1.00 47.72 190 LEU A CA 1
ATOM 1446 C C . LEU A 1 190 ? -32.725 -30.630 -26.240 1.00 47.72 190 LEU A C 1
ATOM 1448 O O . LEU A 1 190 ? -32.682 -30.112 -27.353 1.00 47.72 190 LEU A O 1
ATOM 1452 N N . GLN A 1 191 ? -33.638 -30.281 -25.339 1.00 53.50 191 GLN A N 1
ATOM 1453 C CA . GLN A 1 191 ? -34.276 -28.968 -25.342 1.00 53.50 191 GLN A CA 1
ATOM 1454 C C . GLN A 1 191 ? -34.014 -28.284 -24.004 1.00 53.50 191 GLN A C 1
ATOM 1456 O O . GLN A 1 191 ? -34.778 -28.416 -23.054 1.00 53.50 191 GLN A O 1
ATOM 1461 N N . SER A 1 192 ? -32.944 -27.498 -23.951 1.00 49.00 192 SER A N 1
ATOM 1462 C CA . SER A 1 192 ? -32.830 -26.408 -22.988 1.00 49.00 192 SER A CA 1
ATOM 1463 C C . SER A 1 192 ? -32.103 -25.235 -23.640 1.00 49.00 192 SER A C 1
ATOM 1465 O O . SER A 1 192 ? -30.883 -25.109 -23.621 1.00 49.00 192 SER A O 1
ATOM 1467 N N . TYR A 1 193 ? -32.894 -24.351 -24.250 1.00 47.06 193 TYR A N 1
ATOM 1468 C CA . TYR A 1 193 ? -32.486 -22.966 -24.454 1.00 47.06 193 TYR A CA 1
ATOM 1469 C C . TYR A 1 193 ? -32.386 -22.320 -23.069 1.00 47.06 193 TYR A C 1
ATOM 1471 O O . TYR A 1 193 ? -33.398 -21.950 -22.477 1.00 47.06 193 TYR A O 1
ATOM 1479 N N . VAL A 1 194 ? -31.170 -22.224 -22.539 1.00 48.88 194 VAL A N 1
ATOM 1480 C CA . VAL A 1 194 ? -30.878 -21.406 -21.361 1.00 48.88 194 VAL A CA 1
ATOM 1481 C C . VAL A 1 194 ? -30.860 -19.953 -21.830 1.00 48.88 194 VAL A C 1
ATOM 1483 O O . VAL A 1 194 ? -30.065 -19.584 -22.692 1.00 48.88 194 VAL A O 1
ATOM 1486 N N . ARG A 1 195 ? -31.796 -19.144 -21.325 1.00 53.25 195 ARG A N 1
ATOM 1487 C CA . ARG A 1 195 ? -31.778 -17.689 -21.516 1.00 53.25 195 ARG A CA 1
ATOM 1488 C C . ARG A 1 195 ? -30.611 -17.100 -20.728 1.00 53.25 195 ARG A C 1
ATOM 1490 O O . ARG A 1 195 ? -30.400 -17.471 -19.575 1.00 53.25 195 ARG A O 1
ATOM 1497 N N . ASP A 1 196 ? -29.908 -16.150 -21.335 1.00 48.22 196 ASP A N 1
ATOM 1498 C CA . ASP A 1 196 ? -28.869 -15.363 -20.674 1.00 48.22 196 ASP A CA 1
ATOM 1499 C C . ASP A 1 196 ? -29.430 -14.708 -19.397 1.00 48.22 196 ASP A C 1
ATOM 1501 O O . ASP A 1 196 ? -30.319 -13.857 -19.468 1.00 48.22 196 ASP A O 1
ATOM 1505 N N . GLY A 1 197 ? -28.930 -15.126 -18.228 1.00 57.06 197 GLY A N 1
ATOM 1506 C CA . GLY A 1 197 ? -29.240 -14.504 -16.934 1.00 57.06 197 GLY A CA 1
ATOM 1507 C C . GLY A 1 197 ? -29.585 -15.445 -15.774 1.00 57.06 197 GLY A C 1
ATOM 1508 O O . GLY A 1 197 ? -29.656 -14.973 -14.641 1.00 57.06 197 GLY A O 1
ATOM 1509 N N . GLU A 1 198 ? -29.766 -16.749 -15.999 1.00 48.44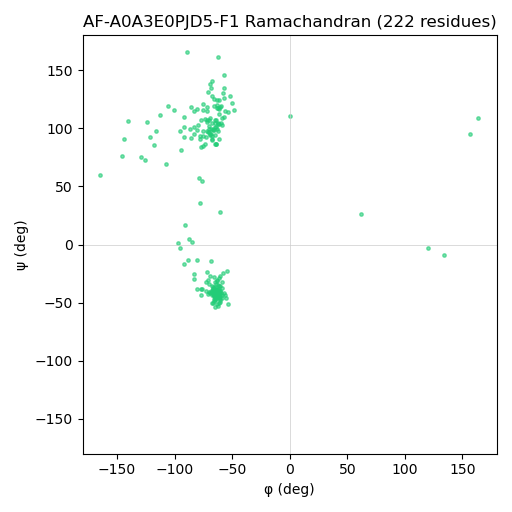 198 GLU A N 1
ATOM 1510 C CA . GLU A 1 198 ? -30.039 -17.707 -14.915 1.00 48.44 198 GLU A CA 1
ATOM 1511 C C . GLU A 1 198 ? -28.778 -18.487 -14.516 1.00 48.44 198 GLU A C 1
ATOM 1513 O O . GLU A 1 198 ? -28.206 -19.248 -15.294 1.00 48.44 198 GLU A O 1
ATOM 1518 N N . TYR A 1 199 ? -28.331 -18.297 -13.273 1.00 49.28 199 TYR A N 1
ATOM 1519 C CA . TYR A 1 199 ? -27.248 -19.082 -12.686 1.00 49.28 199 TYR A CA 1
ATOM 1520 C C . TYR A 1 199 ? -27.768 -20.476 -12.310 1.00 49.28 199 TYR A C 1
ATOM 1522 O O . TYR A 1 199 ? -28.668 -20.612 -11.482 1.00 49.28 199 TYR A O 1
ATOM 1530 N N . LEU A 1 200 ? -27.168 -21.523 -12.877 1.00 50.28 200 LEU A N 1
ATOM 1531 C CA . LEU A 1 200 ? -27.382 -22.910 -12.460 1.00 50.28 200 LEU A CA 1
ATOM 1532 C C . LEU A 1 200 ? -26.630 -23.185 -11.146 1.00 50.28 200 LEU A C 1
ATOM 1534 O O . LEU A 1 200 ? -25.516 -23.702 -11.149 1.00 50.28 200 LEU A O 1
ATOM 1538 N N . THR A 1 201 ? -27.239 -22.866 -10.004 1.00 52.88 201 THR A N 1
ATOM 1539 C CA . THR A 1 201 ? -26.819 -23.379 -8.688 1.00 52.88 201 THR A CA 1
ATOM 1540 C C . THR A 1 201 ? -27.823 -24.401 -8.179 1.00 52.88 201 THR A C 1
ATOM 1542 O O . THR A 1 201 ? -28.543 -24.187 -7.208 1.00 52.88 201 THR A O 1
ATOM 1545 N N . ARG A 1 202 ? -27.862 -25.562 -8.834 1.00 49.25 202 ARG A N 1
ATOM 1546 C CA . ARG A 1 202 ? -28.472 -26.750 -8.238 1.00 49.25 202 ARG A CA 1
ATOM 1547 C C . ARG A 1 202 ? -27.728 -28.001 -8.683 1.00 49.25 202 ARG A C 1
ATOM 1549 O O . ARG A 1 202 ? -28.164 -28.737 -9.555 1.00 49.25 202 ARG A O 1
ATOM 1556 N N . ALA A 1 203 ? -26.559 -28.212 -8.086 1.00 53.84 203 ALA A N 1
ATOM 1557 C CA . ALA A 1 203 ? -26.062 -29.569 -7.938 1.00 53.84 203 ALA A CA 1
ATOM 1558 C C . ALA A 1 203 ? -26.889 -30.191 -6.806 1.00 53.84 203 ALA A C 1
ATOM 1560 O O . ALA A 1 203 ? -26.594 -29.969 -5.632 1.00 53.84 203 ALA A O 1
ATOM 1561 N N . ASP A 1 204 ? -27.980 -30.879 -7.149 1.00 50.72 204 ASP A N 1
ATOM 1562 C CA . ASP A 1 204 ? -28.674 -31.731 -6.186 1.00 50.72 204 ASP A CA 1
ATOM 1563 C C . ASP A 1 204 ? -27.675 -32.815 -5.743 1.00 50.72 204 ASP A C 1
ATOM 1565 O O . ASP A 1 204 ? -27.234 -33.652 -6.528 1.00 50.72 204 ASP A O 1
ATOM 1569 N N . LEU A 1 205 ? -27.261 -32.757 -4.475 1.00 59.28 205 LEU A N 1
ATOM 1570 C CA . LEU A 1 205 ? -26.344 -33.709 -3.834 1.00 59.28 205 LEU A CA 1
ATOM 1571 C C . LEU A 1 205 ? -27.066 -35.014 -3.449 1.00 59.28 205 LEU A C 1
ATOM 1573 O O . LEU A 1 205 ? -26.769 -35.619 -2.416 1.00 59.28 205 LEU A O 1
ATOM 1577 N N . GLU A 1 206 ? -28.027 -35.463 -4.256 1.00 49.56 206 GLU A N 1
ATOM 1578 C CA . GLU A 1 206 ? -28.673 -36.757 -4.054 1.00 49.56 206 GLU A CA 1
ATOM 1579 C C . GLU A 1 206 ? -27.677 -37.867 -4.418 1.00 49.56 206 GLU A C 1
ATOM 1581 O O . GLU A 1 206 ? -27.451 -38.183 -5.581 1.00 49.56 206 GLU A O 1
ATOM 1586 N N . GLY A 1 207 ? -27.017 -38.421 -3.396 1.00 64.56 207 GLY A N 1
ATOM 1587 C CA . GLY A 1 207 ? -26.056 -39.521 -3.533 1.00 64.56 207 GLY A CA 1
ATOM 1588 C C . GLY A 1 207 ? -24.638 -39.219 -3.048 1.00 64.56 207 GLY A C 1
ATOM 1589 O O . GLY A 1 207 ? -23.803 -40.123 -3.035 1.00 64.56 207 GLY A O 1
ATOM 1590 N N . PHE A 1 208 ? -24.348 -37.996 -2.592 1.00 65.31 208 PHE A N 1
ATOM 1591 C CA . PHE A 1 208 ? -23.048 -37.697 -1.989 1.00 65.31 208 PHE A CA 1
ATOM 1592 C C . PHE A 1 208 ? -23.007 -38.233 -0.550 1.00 65.31 208 PHE A C 1
ATOM 1594 O O . PHE A 1 208 ? -23.406 -37.559 0.398 1.00 65.31 208 PHE A O 1
ATOM 1601 N N . GLN A 1 209 ? -22.553 -39.477 -0.373 1.00 68.56 209 GLN A N 1
ATOM 1602 C CA . GLN A 1 209 ? -22.251 -40.002 0.958 1.00 68.56 209 GLN A CA 1
ATOM 1603 C C . GLN A 1 209 ? -20.968 -39.330 1.471 1.00 68.56 209 GLN A C 1
ATOM 1605 O O . GLN A 1 209 ? -19.919 -39.473 0.836 1.00 68.56 209 GLN A O 1
ATOM 1610 N N . PRO A 1 210 ? -21.006 -38.586 2.593 1.00 70.00 210 PRO A N 1
ATOM 1611 C CA . PRO A 1 210 ? -19.792 -38.045 3.182 1.00 70.00 210 PRO A CA 1
ATOM 1612 C C . PRO A 1 210 ? -18.880 -39.209 3.574 1.00 70.00 210 PRO A C 1
ATOM 1614 O O . PRO A 1 210 ? -19.283 -40.105 4.315 1.00 70.00 210 PRO A O 1
ATOM 1617 N N . VAL A 1 211 ? -17.649 -39.206 3.063 1.00 71.62 211 VAL A N 1
ATOM 1618 C CA . VAL A 1 211 ? -16.635 -40.193 3.443 1.00 71.62 211 VAL A CA 1
ATOM 1619 C C . VAL A 1 211 ? -16.320 -39.964 4.920 1.00 71.62 211 VAL A C 1
ATOM 1621 O O . VAL A 1 211 ? -15.705 -38.963 5.280 1.00 71.62 211 VAL A O 1
ATOM 1624 N N . SER A 1 212 ? -16.790 -40.865 5.783 1.00 77.31 212 SER A N 1
ATOM 1625 C CA . SER A 1 212 ? -16.729 -40.716 7.243 1.00 77.31 212 SER A CA 1
ATOM 1626 C C . SER A 1 212 ? -15.311 -40.782 7.810 1.00 77.31 212 SER A C 1
ATOM 1628 O O . SER A 1 212 ? -15.092 -40.394 8.954 1.00 77.31 212 SER A O 1
ATOM 1630 N N . GLU A 1 213 ? -14.336 -41.246 7.028 1.00 68.50 213 GLU A N 1
ATOM 1631 C CA . GLU A 1 213 ? -12.957 -41.401 7.477 1.00 68.50 213 GLU A CA 1
ATOM 1632 C C . GLU A 1 213 ? -11.970 -40.993 6.382 1.00 68.50 213 GLU A C 1
ATOM 1634 O O . GLU A 1 213 ? -11.740 -41.707 5.405 1.00 68.50 213 GLU A O 1
ATOM 1639 N N . MET A 1 214 ? -11.339 -39.836 6.567 1.00 65.12 214 MET A N 1
ATOM 1640 C CA . MET A 1 214 ? -10.211 -39.411 5.746 1.00 65.12 214 MET A CA 1
ATOM 1641 C C . MET A 1 214 ? -8.936 -40.064 6.306 1.00 65.12 214 MET A C 1
ATOM 1643 O O . MET A 1 214 ? -8.334 -39.568 7.258 1.00 65.12 214 MET A O 1
ATOM 1647 N N . LYS A 1 215 ? -8.525 -41.215 5.758 1.00 67.44 215 LYS A N 1
ATOM 1648 C CA . LYS A 1 215 ? -7.256 -41.863 6.140 1.00 67.44 215 LYS A CA 1
ATOM 1649 C C . LYS A 1 215 ? -6.074 -41.117 5.517 1.00 67.44 215 LYS A C 1
ATOM 1651 O O . LYS A 1 215 ? -5.723 -41.333 4.360 1.00 67.44 215 LYS A O 1
ATOM 1656 N N . LEU A 1 216 ? -5.448 -40.247 6.304 1.00 66.94 216 LEU A N 1
ATOM 1657 C CA . LEU A 1 216 ? -4.162 -39.632 5.978 1.00 66.94 216 LEU A CA 1
ATOM 1658 C C . LEU A 1 216 ? -3.053 -40.681 6.099 1.00 66.94 216 LEU A C 1
ATOM 1660 O O . LEU A 1 216 ? -2.688 -41.085 7.200 1.00 66.94 216 LEU A O 1
ATOM 1664 N N . ASN A 1 217 ? -2.518 -41.126 4.962 1.00 62.12 217 ASN A N 1
ATOM 1665 C CA . ASN A 1 217 ? -1.394 -42.056 4.927 1.00 62.12 217 ASN A CA 1
ATOM 1666 C C . ASN A 1 217 ? -0.086 -41.261 4.784 1.00 62.12 217 ASN A C 1
ATOM 1668 O O . ASN A 1 217 ? 0.267 -40.818 3.692 1.00 62.12 217 ASN A O 1
ATOM 1672 N N . ILE A 1 218 ? 0.602 -41.020 5.902 1.00 69.12 218 ILE A N 1
ATOM 1673 C CA . ILE A 1 218 ? 1.893 -40.323 5.925 1.00 69.12 218 ILE A CA 1
ATOM 1674 C C . ILE A 1 218 ? 2.991 -41.381 5.832 1.00 69.12 218 ILE A C 1
ATOM 1676 O O . ILE A 1 218 ? 3.317 -42.030 6.824 1.00 69.12 218 ILE A O 1
ATOM 1680 N N . MET A 1 219 ? 3.573 -41.556 4.645 1.00 55.91 219 MET A N 1
ATOM 1681 C CA . MET A 1 219 ? 4.763 -42.392 4.487 1.00 55.91 219 MET A CA 1
ATOM 1682 C C . MET A 1 219 ? 6.008 -41.577 4.844 1.00 55.91 219 MET A C 1
ATOM 1684 O O . MET A 1 219 ? 6.337 -40.601 4.167 1.00 55.91 219 MET A O 1
ATOM 1688 N N . ARG A 1 220 ? 6.696 -41.969 5.923 1.00 58.97 220 ARG A N 1
ATOM 1689 C CA . ARG A 1 220 ? 8.074 -41.534 6.179 1.00 58.97 220 ARG A CA 1
ATOM 1690 C C . ARG A 1 220 ? 8.980 -42.221 5.165 1.00 58.97 220 ARG A C 1
ATOM 1692 O O . ARG A 1 220 ? 8.859 -43.419 4.940 1.00 58.97 220 ARG A O 1
ATOM 1699 N N . ARG A 1 221 ? 9.844 -41.437 4.531 1.00 65.19 221 ARG A N 1
ATOM 1700 C CA . ARG A 1 221 ? 10.887 -41.938 3.643 1.00 65.19 221 ARG A CA 1
ATOM 1701 C C . ARG A 1 221 ? 12.084 -42.288 4.517 1.00 65.19 221 ARG A C 1
ATOM 1703 O O . ARG A 1 221 ? 12.590 -41.396 5.191 1.00 65.19 221 ARG A O 1
ATOM 1710 N N . ASP A 1 222 ? 12.476 -43.554 4.527 1.00 69.62 222 ASP A N 1
ATOM 1711 C CA . ASP A 1 222 ? 13.706 -43.975 5.190 1.00 69.62 222 ASP A CA 1
ATOM 1712 C C . ASP A 1 222 ? 14.909 -43.413 4.415 1.00 69.62 222 ASP A C 1
ATOM 1714 O O . ASP A 1 222 ? 14.916 -43.387 3.180 1.00 69.62 222 ASP A O 1
ATOM 1718 N N . GLU A 1 223 ? 15.870 -42.870 5.156 1.00 64.69 223 GLU A N 1
ATOM 1719 C CA . GLU A 1 223 ? 17.123 -42.313 4.647 1.00 64.69 223 GLU A CA 1
ATOM 1720 C C . GLU A 1 223 ? 18.100 -43.476 4.381 1.00 64.69 223 GLU A C 1
ATOM 1722 O O . GLU A 1 223 ? 18.453 -44.200 5.312 1.00 64.69 223 GLU A O 1
ATOM 1727 N N . GLU A 1 224 ? 18.487 -43.676 3.114 1.00 60.03 224 GLU A N 1
ATOM 1728 C CA . GLU A 1 224 ? 19.622 -44.525 2.693 1.00 60.03 224 GLU A CA 1
ATOM 1729 C C . GLU A 1 224 ? 20.944 -43.747 2.723 1.00 60.03 224 GLU A C 1
ATOM 1731 O O . GLU A 1 224 ? 20.949 -42.569 2.285 1.00 60.03 224 GLU A O 1
#

Foldseek 3Di:
DDLVVLVVCLVVLLVVNDDPVVNVVSVVVCVVDVVSVVVSVVVNVVVVVCVVPPPDPDDPVVVVVVVVVVVVVVVVVVVVVVVPPDVVVVVVVVVVVVVVVVCCVVVVVVVVVVVVPPDPPPPPPDPDDPDDDDDDPDDDPPPPPPPPPPPPPPPPDDPPPPPPPPDPDDDPPDPPDDDDPPDDPDDDPPDDPDDPDDDPPDPPCVPPDPPPDDDDDDDDDDDD

pLDDT: mean 74.76, std 18.9, range [41.97, 98.75]

Sequence (224 aa):
MNCTEVRENLDSLIDSELDASTRINVLAHIEACAGCRIEYENLRTVSKSVKRNAVIETPKALDPRILAAMNTALEEKKEAAKRDRPGLFVFGRLAFGGALLALLIVGGLAFQLGRLSAEPAEVSVRPGSRDAYLTDDRAPATKIIEVPIVEEKIVRVPQIKERIVTRTVFRCGEDPGENETASISGDVPLQSYVRDGEYLTRADLEGFQPVSEMKLNIMRRDEE

Solvent-accessible surface area (backbone atoms only — not comparable to full-atom values): 15302 Å² total; per-residue (Å²): 137,55,73,66,64,41,58,73,42,48,63,41,52,75,72,64,68,53,54,75,69,58,44,53,56,44,51,55,46,35,74,73,32,69,66,57,34,54,52,50,53,50,53,51,50,51,53,52,49,49,65,69,67,57,83,73,83,72,60,83,74,50,59,64,55,51,53,50,52,50,51,51,55,51,50,52,52,51,54,50,58,58,68,71,54,68,72,57,74,64,53,47,60,54,52,55,53,51,51,54,52,51,51,51,53,53,51,51,51,51,49,55,53,49,66,73,64,60,71,84,77,77,80,77,80,71,81,78,81,90,83,82,83,81,84,77,95,70,83,75,86,76,79,79,75,80,72,79,80,77,76,83,74,81,75,78,74,78,82,78,82,71,78,82,76,83,77,83,79,79,76,78,74,75,78,83,72,91,82,81,90,76,82,80,90,70,96,69,89,87,81,76,88,76,65,95,86,72,81,89,85,71,83,76,69,85,80,72,72,79,78,90,71,85,81,80,81,82,79,80,79,82,87,129